Protein AF-A0A929JPP5-F1 (afdb_monomer_lite)

Structure (mmCIF, N/CA/C/O backbone):
data_AF-A0A929JPP5-F1
#
_entry.id   AF-A0A929JPP5-F1
#
loop_
_atom_site.group_PDB
_atom_site.id
_atom_site.type_symbol
_atom_site.label_atom_id
_atom_site.label_alt_id
_atom_site.label_comp_id
_atom_site.label_asym_id
_atom_site.label_entity_id
_atom_site.label_seq_id
_atom_site.pdbx_PDB_ins_code
_atom_site.Cartn_x
_atom_site.Cartn_y
_atom_site.Cartn_z
_atom_site.occupancy
_atom_site.B_iso_or_equiv
_atom_site.auth_seq_id
_atom_site.auth_comp_id
_atom_site.auth_asym_id
_atom_site.auth_atom_id
_atom_site.pdbx_PDB_model_num
ATOM 1 N N . MET A 1 1 ? 14.753 -37.676 -12.956 1.00 61.81 1 MET A N 1
ATOM 2 C CA . MET A 1 1 ? 15.693 -36.925 -12.093 1.00 61.81 1 MET A CA 1
ATOM 3 C C . MET A 1 1 ? 16.505 -36.002 -12.984 1.00 61.81 1 MET A C 1
ATOM 5 O O . MET A 1 1 ? 17.051 -36.480 -13.970 1.00 61.81 1 MET A O 1
ATOM 9 N N . ARG A 1 2 ? 16.516 -34.694 -12.715 1.00 81.38 2 ARG A N 1
ATOM 10 C CA . ARG A 1 2 ? 17.293 -33.723 -13.503 1.00 81.38 2 ARG A CA 1
ATOM 11 C C . ARG A 1 2 ? 18.655 -33.523 -12.830 1.00 81.38 2 ARG A C 1
ATOM 13 O O . ARG A 1 2 ? 18.701 -33.221 -11.639 1.00 81.38 2 ARG A O 1
ATOM 20 N N . GLN A 1 3 ? 19.742 -33.711 -13.575 1.00 93.75 3 GLN A N 1
ATOM 21 C CA . GLN A 1 3 ? 21.095 -33.381 -13.123 1.00 93.75 3 GLN A CA 1
ATOM 22 C C . GLN A 1 3 ? 21.429 -31.945 -13.538 1.00 93.75 3 GLN A C 1
ATOM 24 O O . GLN A 1 3 ? 21.114 -31.529 -14.653 1.00 93.75 3 GLN A O 1
ATOM 29 N N . CYS A 1 4 ? 22.040 -31.162 -12.648 1.00 94.81 4 CYS A N 1
ATOM 30 C CA . CYS A 1 4 ? 22.398 -29.785 -12.958 1.00 94.81 4 CYS A CA 1
ATOM 31 C C . CYS A 1 4 ? 23.549 -29.718 -13.975 1.00 94.81 4 CYS A C 1
ATOM 33 O O . CYS A 1 4 ? 24.634 -30.209 -13.663 1.00 94.81 4 CYS A O 1
ATOM 35 N N . PRO A 1 5 ? 23.374 -29.050 -15.133 1.00 91.00 5 PRO A N 1
ATOM 36 C CA . PRO A 1 5 ? 24.410 -28.971 -16.166 1.00 91.00 5 PRO A CA 1
ATOM 37 C C . PRO A 1 5 ? 25.620 -28.119 -15.748 1.00 91.00 5 PRO A C 1
ATOM 39 O O . PRO A 1 5 ? 26.692 -28.271 -16.316 1.00 91.00 5 PRO A O 1
ATOM 42 N N . LYS A 1 6 ? 25.471 -27.246 -14.740 1.00 93.88 6 LYS A N 1
ATOM 43 C CA . LYS A 1 6 ? 26.559 -26.394 -14.236 1.00 93.88 6 LYS A CA 1
ATOM 44 C C . LYS A 1 6 ? 27.424 -27.084 -13.175 1.00 93.88 6 LYS A C 1
ATOM 46 O O . LYS A 1 6 ? 28.635 -26.918 -13.182 1.00 93.88 6 LYS A O 1
ATOM 51 N N . CYS A 1 7 ? 26.814 -27.801 -12.225 1.00 95.88 7 CYS A N 1
ATOM 52 C CA . CYS A 1 7 ? 27.517 -28.326 -11.040 1.00 95.88 7 CYS A CA 1
ATOM 53 C C . CYS A 1 7 ? 27.392 -29.844 -10.828 1.00 95.88 7 CYS A C 1
ATOM 55 O O . CYS A 1 7 ? 27.894 -30.360 -9.829 1.00 95.88 7 CYS A O 1
ATOM 57 N N . GLY A 1 8 ? 26.687 -30.556 -11.712 1.00 94.94 8 GLY A N 1
ATOM 58 C CA . GLY A 1 8 ? 26.527 -32.012 -11.665 1.00 94.94 8 GLY A CA 1
ATOM 59 C C . GLY A 1 8 ? 25.615 -32.546 -10.554 1.00 94.94 8 GLY A C 1
ATOM 60 O O . GLY A 1 8 ? 25.474 -33.760 -10.435 1.00 94.94 8 GLY A O 1
ATOM 61 N N . TYR A 1 9 ? 24.992 -31.684 -9.743 1.00 95.94 9 TYR A N 1
ATOM 62 C CA . TYR A 1 9 ? 24.111 -32.100 -8.644 1.00 95.94 9 TYR A CA 1
ATOM 63 C C . TYR A 1 9 ? 22.840 -32.799 -9.150 1.00 95.94 9 TYR A C 1
ATOM 65 O O . TYR A 1 9 ? 22.192 -32.299 -10.071 1.00 95.94 9 TYR A O 1
ATOM 73 N N . VAL A 1 10 ? 22.474 -33.927 -8.536 1.00 95.62 10 VAL A N 1
ATOM 74 C CA . VAL A 1 10 ? 21.257 -34.692 -8.847 1.00 95.62 10 VAL A CA 1
ATOM 75 C C . VAL A 1 10 ? 20.184 -34.341 -7.822 1.00 95.62 10 VAL A C 1
ATOM 77 O O . VAL A 1 10 ? 20.384 -34.574 -6.634 1.00 95.62 10 VAL A O 1
ATOM 80 N N . ARG A 1 11 ? 19.058 -33.787 -8.286 1.00 92.56 11 ARG A N 1
ATOM 81 C CA . ARG A 1 11 ? 17.931 -33.396 -7.423 1.00 92.56 11 ARG A CA 1
ATOM 82 C C . ARG A 1 11 ? 17.294 -34.609 -6.739 1.00 92.56 11 ARG A C 1
ATOM 84 O O . ARG A 1 11 ? 16.923 -35.571 -7.420 1.00 92.56 11 ARG A O 1
ATOM 91 N N . GLY A 1 12 ? 17.144 -34.526 -5.420 1.00 94.31 12 GLY A N 1
ATOM 92 C CA . GLY A 1 12 ? 16.384 -35.460 -4.595 1.00 94.31 12 GLY A CA 1
ATOM 93 C C . GLY A 1 12 ? 14.987 -34.924 -4.241 1.00 94.31 12 GLY A C 1
ATOM 94 O O . GLY A 1 12 ? 14.730 -33.733 -4.395 1.00 94.31 12 GLY A O 1
ATOM 95 N N . PRO A 1 13 ? 14.078 -35.770 -3.718 1.00 93.12 13 PRO A N 1
ATOM 96 C CA . PRO A 1 13 ? 12.701 -35.366 -3.402 1.00 93.12 13 PRO A CA 1
ATOM 97 C C . PRO A 1 13 ? 12.582 -34.257 -2.344 1.00 93.12 13 PRO A C 1
ATOM 99 O O . PRO A 1 13 ? 11.607 -33.522 -2.335 1.00 93.12 13 PRO A O 1
ATOM 102 N N . LYS A 1 14 ? 13.572 -34.130 -1.449 1.00 94.06 14 LYS A N 1
ATOM 103 C CA . LYS A 1 14 ? 13.580 -33.112 -0.382 1.00 94.06 14 LYS A CA 1
ATOM 104 C C . LYS A 1 14 ? 13.925 -31.707 -0.882 1.00 94.06 14 LYS A C 1
ATOM 106 O O . LYS A 1 14 ? 13.677 -30.736 -0.180 1.00 94.06 14 LYS A O 1
ATOM 111 N N . ASP A 1 15 ? 14.502 -31.591 -2.075 1.00 92.44 15 ASP A N 1
ATOM 112 C CA . ASP A 1 15 ? 14.939 -30.300 -2.611 1.00 92.44 15 ASP A CA 1
ATOM 113 C C . ASP A 1 15 ? 13.758 -29.450 -3.109 1.00 92.44 15 ASP A C 1
ATOM 115 O O . ASP A 1 15 ? 13.866 -28.225 -3.183 1.00 92.44 15 ASP A O 1
ATOM 119 N N . ASP A 1 16 ? 12.627 -30.095 -3.416 1.00 90.62 16 ASP A N 1
ATOM 120 C CA . ASP A 1 16 ? 11.404 -29.451 -3.910 1.00 90.62 16 ASP A CA 1
ATOM 121 C C . ASP A 1 16 ? 10.680 -28.625 -2.833 1.00 90.62 16 ASP A C 1
ATOM 123 O O . ASP A 1 16 ? 9.885 -27.749 -3.168 1.00 90.62 16 ASP A O 1
ATOM 127 N N . GLU A 1 17 ? 10.974 -28.856 -1.549 1.00 93.94 17 GLU A N 1
ATOM 128 C CA . GLU A 1 17 ? 10.403 -28.085 -0.434 1.00 93.94 17 GLU A CA 1
ATOM 129 C C . GLU A 1 17 ? 11.047 -26.697 -0.283 1.00 93.94 17 GLU A C 1
ATOM 131 O O . GLU A 1 17 ? 10.403 -25.766 0.199 1.00 93.94 17 GLU A O 1
ATOM 136 N N . PHE A 1 18 ? 12.310 -26.541 -0.699 1.00 92.75 18 PHE A N 1
ATOM 137 C CA . PHE A 1 18 ? 13.108 -25.338 -0.426 1.00 92.75 18 PHE A CA 1
ATOM 138 C C . PHE A 1 18 ? 13.481 -24.542 -1.679 1.00 92.75 18 PHE A C 1
ATOM 140 O O . PHE A 1 18 ? 13.777 -23.352 -1.580 1.00 92.75 18 PHE A O 1
ATOM 147 N N . CYS A 1 19 ? 13.499 -25.167 -2.859 1.00 90.94 19 CYS A N 1
ATOM 148 C CA . CYS A 1 19 ? 13.868 -24.514 -4.113 1.00 90.94 19 CYS A CA 1
ATOM 149 C C . CYS A 1 19 ? 12.878 -24.865 -5.222 1.00 90.94 19 CYS A C 1
ATOM 151 O O . CYS A 1 19 ? 12.572 -26.036 -5.455 1.00 90.94 19 CYS A O 1
ATOM 153 N N . GLY A 1 20 ? 12.434 -23.847 -5.965 1.00 91.69 20 GLY A N 1
ATOM 154 C CA . GLY A 1 20 ? 11.504 -24.030 -7.079 1.00 91.69 20 GLY A CA 1
ATOM 155 C C . GLY A 1 20 ? 12.020 -25.053 -8.103 1.00 91.69 20 GLY A C 1
ATOM 156 O O . GLY A 1 20 ? 13.234 -25.160 -8.292 1.00 91.69 20 GLY A O 1
ATOM 157 N N . PRO A 1 21 ? 11.132 -25.800 -8.788 1.00 92.50 21 PRO A N 1
ATOM 158 C CA . PRO A 1 21 ? 11.488 -26.954 -9.629 1.00 92.50 21 PRO A CA 1
ATOM 159 C C . PRO A 1 21 ? 12.462 -26.632 -10.776 1.00 92.50 21 PRO A C 1
ATOM 161 O O . PRO A 1 21 ? 13.127 -27.525 -11.311 1.00 92.50 21 PRO A O 1
ATOM 164 N N . ASP A 1 22 ? 12.576 -25.352 -11.130 1.00 94.06 22 ASP A N 1
ATOM 165 C CA . ASP A 1 22 ? 13.428 -24.859 -12.204 1.00 94.06 22 ASP A CA 1
ATOM 166 C C . ASP A 1 22 ? 14.791 -24.326 -11.732 1.00 94.06 22 ASP A C 1
ATOM 168 O O . ASP A 1 22 ? 15.572 -23.853 -12.559 1.00 94.06 22 ASP A O 1
ATOM 172 N N . GLU A 1 23 ? 15.111 -24.432 -10.439 1.00 95.56 23 GLU A N 1
ATOM 173 C CA . GLU A 1 23 ? 16.358 -23.944 -9.843 1.00 95.56 23 GLU A CA 1
ATOM 174 C C . GLU A 1 23 ? 17.174 -25.066 -9.182 1.00 95.56 23 GLU A C 1
ATOM 176 O O . GLU A 1 23 ? 16.654 -25.972 -8.522 1.00 95.56 23 GLU A O 1
ATOM 181 N N . CYS A 1 24 ? 18.495 -25.020 -9.365 1.00 95.50 24 CYS A N 1
ATOM 182 C CA . CYS A 1 24 ? 19.412 -25.944 -8.708 1.00 95.50 24 CYS A CA 1
ATOM 183 C C . CYS A 1 24 ? 19.645 -25.540 -7.238 1.00 95.50 24 CYS A C 1
ATOM 185 O O . CYS A 1 24 ? 20.243 -24.486 -7.014 1.00 95.50 24 CYS A O 1
ATOM 187 N N . PRO A 1 25 ? 19.325 -26.395 -6.249 1.00 95.56 25 PRO A N 1
ATOM 188 C CA . PRO A 1 25 ? 19.484 -26.065 -4.826 1.00 95.56 25 PRO A CA 1
ATOM 189 C C . PRO A 1 25 ? 20.951 -25.867 -4.409 1.00 95.56 25 PRO A C 1
ATOM 191 O O . PRO A 1 25 ? 21.241 -25.165 -3.448 1.00 95.56 25 PRO A O 1
ATOM 194 N N . LYS A 1 26 ? 21.908 -26.455 -5.145 1.00 95.44 26 LYS A N 1
ATOM 195 C CA . LYS A 1 26 ? 23.342 -26.358 -4.824 1.00 95.44 26 LYS A CA 1
ATOM 196 C C . LYS A 1 26 ? 24.001 -25.072 -5.333 1.00 95.44 26 LYS A C 1
ATOM 198 O O . LYS A 1 26 ? 24.976 -24.618 -4.745 1.00 95.44 26 LYS A O 1
ATOM 203 N N . CYS A 1 27 ? 23.555 -24.530 -6.467 1.00 95.94 27 CYS A N 1
ATOM 204 C CA . CYS A 1 27 ? 24.260 -23.429 -7.141 1.00 95.94 27 CYS A CA 1
ATOM 205 C C . CYS A 1 27 ? 23.353 -22.317 -7.690 1.00 95.94 27 CYS A C 1
ATOM 207 O O . CYS A 1 27 ? 23.835 -21.496 -8.474 1.00 95.94 27 CYS A O 1
ATOM 209 N N . GLY A 1 28 ? 22.057 -22.328 -7.359 1.00 94.94 28 GLY A N 1
ATOM 210 C CA . GLY A 1 28 ? 21.079 -21.290 -7.721 1.00 94.94 28 GLY A CA 1
ATOM 211 C C . GLY A 1 28 ? 20.872 -21.096 -9.225 1.00 94.94 28 GLY A C 1
ATOM 212 O O . GLY A 1 28 ? 20.467 -20.039 -9.697 1.00 94.94 28 GLY A O 1
ATOM 213 N N . THR A 1 29 ? 21.261 -22.076 -10.043 1.00 95.69 29 THR A N 1
ATOM 214 C CA . THR A 1 29 ? 21.168 -21.944 -11.502 1.00 95.69 29 THR A CA 1
ATOM 215 C C . THR A 1 29 ? 19.774 -22.316 -11.964 1.00 95.69 29 THR A C 1
ATOM 217 O O . THR A 1 29 ? 19.339 -23.445 -11.744 1.00 95.69 29 THR A O 1
ATOM 220 N N . ILE A 1 30 ? 19.115 -21.375 -12.638 1.00 95.81 30 ILE A N 1
ATOM 221 C CA . ILE A 1 30 ? 17.806 -21.577 -13.256 1.00 95.81 30 ILE A CA 1
ATOM 222 C C . ILE A 1 30 ? 18.001 -22.331 -14.576 1.00 95.81 30 ILE A C 1
ATOM 224 O O . ILE A 1 30 ? 18.663 -21.825 -15.488 1.00 95.81 30 ILE A O 1
ATOM 228 N N . TYR A 1 31 ? 17.433 -23.532 -14.690 1.00 92.06 31 TYR A N 1
ATOM 229 C CA . TYR A 1 31 ? 17.696 -24.453 -15.801 1.00 92.06 31 TYR A CA 1
ATOM 230 C C . TYR A 1 31 ? 17.374 -23.847 -17.171 1.00 92.06 31 TYR A C 1
ATOM 232 O O . TYR A 1 31 ? 18.184 -23.960 -18.090 1.00 92.06 31 TYR A O 1
ATOM 240 N N . ILE A 1 32 ? 16.243 -23.146 -17.284 1.00 92.06 32 ILE A N 1
ATOM 241 C CA . ILE A 1 32 ? 15.780 -22.529 -18.538 1.00 92.06 32 ILE A CA 1
ATOM 242 C C . ILE A 1 32 ? 16.790 -21.490 -19.043 1.00 92.06 32 ILE A C 1
ATOM 244 O O . ILE A 1 32 ? 17.173 -21.499 -20.211 1.00 92.06 32 ILE A O 1
ATOM 248 N N . LYS A 1 33 ? 17.287 -20.627 -18.146 1.00 92.69 33 LYS A N 1
ATOM 249 C CA . LYS A 1 33 ? 18.263 -19.587 -18.506 1.00 92.69 33 LYS A CA 1
ATOM 250 C C . LYS A 1 33 ? 19.596 -20.187 -18.946 1.00 92.69 33 LYS A C 1
ATOM 252 O O . LYS A 1 33 ? 20.221 -19.688 -19.874 1.00 92.69 33 LYS A O 1
ATOM 257 N N . TYR A 1 34 ? 20.027 -21.261 -18.288 1.00 94.00 34 TYR A N 1
ATOM 258 C CA . TYR A 1 34 ? 21.303 -21.897 -18.605 1.00 94.00 34 TYR A CA 1
ATOM 259 C C . TYR A 1 34 ? 21.268 -22.659 -19.936 1.00 94.00 34 TYR A C 1
ATOM 261 O O . TYR A 1 34 ? 22.249 -22.645 -20.671 1.00 94.00 34 TYR A O 1
ATOM 269 N N . GLN A 1 35 ? 20.136 -23.278 -20.286 1.00 91.50 35 GLN A N 1
ATOM 270 C CA . GLN A 1 35 ? 19.967 -23.913 -21.597 1.00 91.50 35 GLN A CA 1
ATOM 271 C C . GLN A 1 35 ? 20.001 -22.894 -22.743 1.00 91.50 35 GLN A C 1
ATOM 273 O O . GLN A 1 35 ? 20.668 -23.146 -23.742 1.00 91.50 35 GLN A O 1
ATOM 278 N N . ALA A 1 36 ? 19.365 -21.730 -22.577 1.00 92.06 36 ALA A N 1
ATOM 279 C CA . ALA A 1 36 ? 19.435 -20.651 -23.564 1.00 92.06 36 ALA A CA 1
ATOM 280 C C . ALA A 1 36 ? 20.877 -20.146 -23.769 1.00 92.06 36 ALA A C 1
ATOM 282 O O . ALA A 1 36 ? 21.305 -19.949 -24.901 1.00 92.06 36 ALA A O 1
ATOM 283 N N . TYR A 1 37 ? 21.652 -20.019 -22.685 1.00 93.56 37 TYR A N 1
ATOM 284 C CA . TYR A 1 37 ? 23.069 -19.646 -22.759 1.00 93.56 37 TYR A CA 1
ATOM 285 C C . TYR A 1 37 ? 23.911 -20.665 -23.546 1.00 93.56 37 TYR A C 1
ATOM 287 O O . TYR A 1 37 ? 24.740 -20.281 -24.368 1.00 93.56 37 TYR A O 1
ATOM 295 N N . LEU A 1 38 ? 23.690 -21.966 -23.325 1.00 92.75 38 LEU A N 1
ATOM 296 C CA . LEU A 1 38 ? 24.399 -23.014 -24.069 1.00 92.75 38 LEU A CA 1
ATOM 297 C C . LEU A 1 38 ? 24.035 -23.026 -25.561 1.00 92.75 38 LEU A C 1
ATOM 299 O O . LEU A 1 38 ? 24.905 -23.306 -26.380 1.00 92.75 38 LEU A O 1
ATOM 303 N N . ALA A 1 39 ? 22.782 -22.723 -25.912 1.00 91.50 39 ALA A N 1
ATOM 304 C CA . ALA A 1 39 ? 22.350 -22.624 -27.305 1.00 91.50 39 ALA A CA 1
ATOM 305 C C . ALA A 1 39 ? 23.036 -21.452 -28.025 1.00 91.50 39 ALA A C 1
ATOM 307 O O . ALA A 1 39 ? 23.632 -21.655 -29.077 1.00 91.50 39 ALA A O 1
ATOM 308 N N . GLN A 1 40 ? 23.048 -20.268 -27.404 1.00 92.12 40 GLN A N 1
ATOM 309 C CA . GLN A 1 40 ? 23.687 -19.076 -27.967 1.00 92.12 40 GLN A CA 1
ATOM 310 C C . GLN A 1 40 ? 25.191 -19.278 -28.189 1.00 92.12 40 GLN A C 1
ATOM 312 O O . GLN A 1 40 ? 25.723 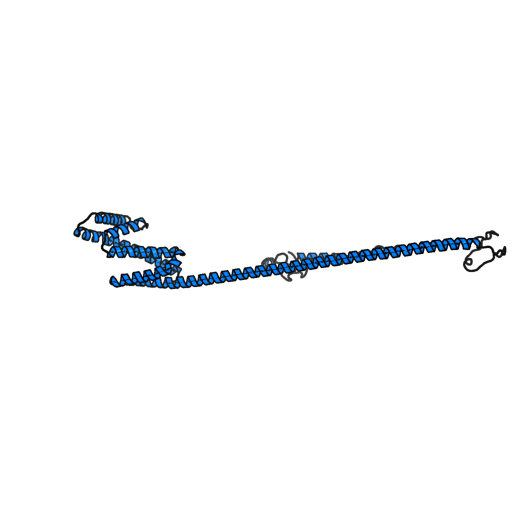-18.932 -29.238 1.00 92.12 40 GLN A O 1
ATOM 317 N N . LYS A 1 41 ? 25.878 -19.905 -27.228 1.00 91.25 41 LYS A N 1
ATOM 318 C CA . LYS A 1 41 ? 27.312 -20.179 -27.357 1.00 91.25 41 LYS A CA 1
ATOM 319 C C . LYS A 1 41 ? 27.625 -21.145 -28.509 1.00 91.25 41 LYS A C 1
ATOM 321 O O . LYS A 1 41 ? 28.682 -21.047 -29.119 1.00 91.25 41 LYS A O 1
ATOM 326 N N . LYS A 1 42 ? 26.720 -22.085 -28.800 1.00 88.81 42 LYS A N 1
ATOM 327 C CA . LYS A 1 42 ? 26.903 -23.054 -29.886 1.00 88.81 42 LYS A CA 1
ATOM 328 C C . LYS A 1 42 ? 26.727 -22.416 -31.266 1.00 88.81 42 LYS A C 1
ATOM 330 O O . LYS A 1 42 ? 27.429 -22.810 -32.185 1.00 88.81 42 LYS A O 1
ATOM 335 N N . GLU A 1 43 ? 25.833 -21.437 -31.390 1.00 86.31 43 GLU A N 1
ATOM 336 C CA . GLU A 1 43 ? 25.674 -20.640 -32.616 1.00 86.31 43 GLU A CA 1
ATOM 337 C C . GLU A 1 43 ? 26.887 -19.729 -32.872 1.00 86.31 43 GLU A C 1
ATOM 339 O O . GLU A 1 43 ? 27.265 -19.530 -34.018 1.00 86.31 43 GLU A O 1
ATOM 344 N N . GLU A 1 44 ? 27.543 -19.221 -31.822 1.00 84.38 44 GLU A N 1
ATOM 345 C CA . GLU A 1 44 ? 28.766 -18.410 -31.958 1.00 84.38 44 GLU A CA 1
ATOM 346 C C . GLU A 1 44 ? 30.012 -19.223 -32.369 1.00 84.38 44 GLU A C 1
ATOM 348 O O . GLU A 1 44 ? 30.959 -18.657 -32.914 1.00 84.38 44 GLU A O 1
ATOM 353 N N . GLU A 1 45 ? 30.043 -20.535 -32.107 1.00 81.06 45 GLU A N 1
ATOM 354 C CA . GLU A 1 45 ? 31.195 -21.412 -32.387 1.00 81.06 45 GLU A CA 1
ATOM 355 C C . GLU A 1 45 ? 31.134 -22.117 -33.758 1.00 81.06 45 GLU A C 1
ATOM 357 O O . GLU A 1 45 ? 32.061 -22.859 -34.082 1.00 81.06 45 GLU A O 1
ATOM 362 N N . GLU A 1 46 ? 30.099 -21.905 -34.580 1.00 67.00 46 GLU A N 1
ATOM 363 C CA . GLU A 1 46 ? 29.994 -22.497 -35.924 1.00 67.00 46 GLU A CA 1
ATOM 364 C C . GLU A 1 46 ? 30.596 -21.534 -36.981 1.00 67.00 46 GLU A C 1
ATOM 366 O O . GLU A 1 46 ? 29.986 -20.511 -37.292 1.00 67.00 46 GLU A O 1
ATOM 371 N N . PRO A 1 47 ? 31.813 -21.784 -37.517 1.00 56.03 47 PRO A N 1
ATOM 372 C CA . PRO A 1 47 ? 32.485 -20.840 -38.411 1.00 56.03 47 PRO A CA 1
ATOM 373 C C . PRO A 1 47 ? 31.866 -20.835 -39.818 1.00 56.03 47 PRO A C 1
ATOM 375 O O . PRO A 1 47 ? 31.853 -21.854 -40.515 1.00 56.03 47 PRO A O 1
ATOM 378 N N . GLU A 1 48 ? 31.416 -19.655 -40.257 1.00 55.09 48 GLU A N 1
ATOM 379 C CA . GLU A 1 48 ? 31.039 -19.358 -41.643 1.00 55.09 48 GLU A CA 1
ATOM 380 C C . GLU A 1 48 ? 32.188 -19.729 -42.596 1.00 55.09 48 GLU A C 1
ATOM 382 O O . GLU A 1 48 ? 33.287 -19.180 -42.538 1.00 55.09 48 GLU A O 1
ATOM 387 N N . THR A 1 49 ? 31.949 -20.717 -43.458 1.00 49.16 49 THR A N 1
ATOM 388 C CA . THR A 1 49 ? 32.928 -21.222 -44.425 1.00 49.16 49 THR A CA 1
ATOM 389 C C . THR A 1 49 ? 32.817 -20.411 -45.722 1.00 49.16 49 THR A C 1
ATOM 391 O O . THR A 1 49 ? 31.815 -20.514 -46.429 1.00 49.16 49 THR A O 1
ATOM 394 N N . GLU A 1 50 ? 33.822 -19.587 -46.028 1.00 46.91 50 GLU A N 1
ATOM 395 C CA . GLU A 1 50 ? 33.907 -18.794 -47.268 1.00 46.91 50 GLU A CA 1
ATOM 396 C C . GLU A 1 50 ? 34.224 -19.670 -48.510 1.00 46.91 50 GLU A C 1
ATOM 398 O O . GLU A 1 50 ? 34.974 -20.646 -48.394 1.00 46.91 50 GLU A O 1
ATOM 403 N N . PRO A 1 51 ? 33.680 -19.356 -49.708 1.00 46.28 51 PRO A N 1
ATOM 404 C CA . PRO A 1 51 ? 33.920 -20.115 -50.942 1.00 46.28 51 PRO A CA 1
ATOM 405 C C . PRO A 1 51 ? 35.195 -19.670 -51.708 1.00 46.28 51 PRO A C 1
ATOM 407 O O . PRO A 1 51 ? 35.620 -18.525 -51.570 1.00 46.28 51 PRO A O 1
ATOM 410 N N . PRO A 1 52 ? 35.796 -20.548 -52.545 1.00 52.88 52 PRO A N 1
ATOM 411 C CA . PRO A 1 52 ? 37.103 -20.326 -53.177 1.00 52.88 52 PRO A CA 1
ATOM 412 C C . PRO A 1 52 ? 37.043 -19.473 -54.461 1.00 52.88 52 PRO A C 1
ATOM 414 O O . PRO A 1 52 ? 36.178 -19.679 -55.312 1.00 52.88 52 PRO A O 1
ATOM 417 N N . GLU A 1 53 ? 38.007 -18.556 -54.618 1.00 42.62 53 GLU A N 1
ATOM 418 C CA . GLU A 1 53 ? 38.261 -17.779 -55.843 1.00 42.62 53 GLU A CA 1
ATOM 419 C C . GLU A 1 53 ? 39.094 -18.583 -56.860 1.00 42.62 53 GLU A C 1
ATOM 421 O O . GLU A 1 53 ? 40.151 -19.122 -56.530 1.00 42.62 53 GLU A O 1
ATOM 426 N N . ASP A 1 54 ? 38.610 -18.638 -58.105 1.00 40.19 54 ASP A N 1
ATOM 427 C CA . ASP A 1 54 ? 39.190 -19.385 -59.226 1.00 40.19 54 ASP A CA 1
ATOM 428 C C . ASP A 1 54 ? 40.096 -18.511 -60.118 1.00 40.19 54 ASP A C 1
ATOM 430 O O . ASP A 1 54 ? 39.840 -17.329 -60.363 1.00 40.19 54 ASP A O 1
ATOM 434 N N . VAL A 1 55 ? 41.157 -19.142 -60.621 1.00 52.12 55 VAL A N 1
ATOM 435 C CA . VAL A 1 55 ? 42.297 -18.591 -61.370 1.00 52.12 55 VAL A CA 1
ATOM 436 C C . VAL A 1 55 ? 42.043 -18.658 -62.883 1.00 52.12 55 VAL A C 1
ATOM 438 O O . VAL A 1 55 ? 41.643 -19.701 -63.391 1.00 52.12 55 VAL A O 1
ATOM 441 N N . HIS A 1 56 ? 42.380 -17.606 -63.642 1.00 40.09 56 HIS A N 1
ATOM 442 C CA . HIS A 1 56 ? 42.528 -17.698 -65.103 1.00 40.09 56 HIS A CA 1
ATOM 443 C C . HIS A 1 56 ? 43.842 -17.071 -65.594 1.00 40.09 56 HIS A C 1
ATOM 445 O O . HIS A 1 56 ? 44.035 -15.858 -65.553 1.00 40.09 56 HIS A O 1
ATOM 451 N N . GLU A 1 57 ? 44.721 -17.935 -66.107 1.00 45.97 57 GLU A N 1
ATOM 452 C CA . GLU A 1 57 ? 45.985 -17.642 -66.785 1.00 45.97 57 GLU A CA 1
ATOM 453 C C . GLU A 1 57 ? 45.797 -17.960 -68.283 1.00 45.97 57 GLU A C 1
ATOM 455 O O . GLU A 1 57 ? 45.393 -19.069 -68.639 1.00 45.97 57 GLU A O 1
ATOM 460 N N . ALA A 1 58 ? 46.023 -16.986 -69.171 1.00 39.50 58 ALA A N 1
ATOM 461 C CA . ALA A 1 58 ? 45.896 -17.154 -70.621 1.00 39.50 58 ALA A CA 1
ATOM 462 C C . ALA A 1 58 ? 47.245 -16.881 -71.301 1.00 39.50 58 ALA A C 1
ATOM 464 O O . ALA A 1 58 ? 47.749 -15.760 -71.283 1.00 39.50 58 ALA A O 1
ATOM 465 N N . ALA A 1 59 ? 47.820 -17.927 -71.896 1.00 41.75 59 ALA A N 1
ATOM 466 C CA . ALA A 1 59 ? 49.051 -17.888 -72.674 1.00 41.75 59 ALA A CA 1
ATOM 467 C C . ALA A 1 59 ? 48.781 -17.400 -74.111 1.00 41.75 59 ALA A C 1
ATOM 469 O O . ALA A 1 59 ? 47.970 -17.983 -74.833 1.00 41.75 59 ALA A O 1
ATOM 470 N N . GLU A 1 60 ? 49.481 -16.346 -74.536 1.00 41.62 60 GLU A N 1
ATOM 471 C CA . GLU A 1 60 ? 49.452 -15.828 -75.907 1.00 41.62 60 GLU A CA 1
ATOM 472 C C . GLU A 1 60 ? 50.345 -16.652 -76.850 1.00 41.62 60 GLU A C 1
ATOM 474 O O . GLU A 1 60 ? 51.524 -16.902 -76.596 1.00 41.62 60 GLU A O 1
ATOM 479 N N . SER A 1 61 ? 49.770 -17.046 -77.986 1.00 44.94 61 SER A N 1
ATOM 480 C CA . SER A 1 61 ? 50.425 -17.738 -79.095 1.00 44.94 61 SER A CA 1
ATOM 481 C C . SER A 1 61 ? 51.277 -16.787 -79.948 1.00 44.94 61 SER A C 1
ATOM 483 O O . SER A 1 61 ? 50.790 -15.764 -80.433 1.00 44.94 61 SER A O 1
ATOM 485 N N . ILE A 1 62 ? 52.531 -17.166 -80.198 1.00 47.50 62 ILE A N 1
ATOM 486 C CA . ILE A 1 62 ? 53.505 -16.454 -81.038 1.00 47.50 62 ILE A CA 1
ATOM 487 C C . ILE A 1 62 ? 53.035 -16.454 -82.506 1.00 47.50 62 ILE A C 1
ATOM 489 O O . ILE A 1 62 ? 53.046 -17.491 -83.166 1.00 47.50 62 ILE A O 1
ATOM 493 N N . SER A 1 63 ? 52.628 -15.294 -83.037 1.00 47.06 63 SER A N 1
ATOM 494 C CA . SER A 1 63 ? 52.268 -15.144 -84.457 1.00 47.06 63 SER A CA 1
ATOM 495 C C . SER A 1 63 ? 53.515 -14.881 -85.314 1.00 47.06 63 SER A C 1
ATOM 497 O O . SER A 1 63 ? 54.153 -13.835 -85.160 1.00 47.06 63 SER A O 1
ATOM 499 N N . GLN A 1 64 ? 53.834 -15.773 -86.254 1.00 51.97 64 GLN A N 1
ATOM 500 C CA . GLN A 1 64 ? 54.833 -15.523 -87.300 1.00 51.97 64 GLN A CA 1
ATOM 501 C C . GLN A 1 64 ? 54.345 -14.411 -88.245 1.00 51.97 64 GLN A C 1
ATOM 503 O O . GLN A 1 64 ? 53.211 -14.445 -88.722 1.00 51.97 64 GLN A O 1
ATOM 508 N N . LYS A 1 65 ? 55.194 -13.414 -88.525 1.00 56.12 65 LYS A N 1
ATOM 509 C CA . LYS A 1 65 ? 54.899 -12.325 -89.474 1.00 56.12 65 LYS A CA 1
ATOM 510 C C . LYS A 1 65 ? 55.833 -12.409 -90.685 1.00 56.12 65 LYS A C 1
ATOM 512 O O . LYS A 1 65 ? 57.046 -12.503 -90.534 1.00 56.12 65 LYS A O 1
ATOM 517 N N . THR A 1 66 ? 55.266 -12.348 -91.887 1.00 60.28 66 THR A N 1
ATOM 518 C CA . THR A 1 66 ? 55.979 -12.342 -93.179 1.00 60.28 66 THR A CA 1
ATOM 519 C C . THR A 1 66 ? 56.182 -10.923 -93.706 1.00 60.28 66 THR A C 1
ATOM 521 O O . THR A 1 66 ? 55.310 -10.065 -93.552 1.00 60.28 66 THR A O 1
ATOM 524 N N . CYS A 1 67 ? 57.302 -10.664 -94.389 1.00 60.44 67 CYS A N 1
ATOM 525 C CA . CYS A 1 67 ? 57.530 -9.385 -95.065 1.00 60.44 67 CYS A CA 1
ATOM 526 C C . CYS A 1 67 ? 56.578 -9.225 -96.264 1.00 60.44 67 CYS A C 1
ATOM 528 O O . CYS A 1 67 ? 56.616 -10.012 -97.203 1.00 60.44 67 CYS A O 1
ATOM 530 N N . SER A 1 68 ? 55.765 -8.168 -96.285 1.00 59.84 68 SER A N 1
ATOM 531 C CA . SER A 1 68 ? 54.761 -7.912 -97.331 1.00 59.84 68 SER A CA 1
ATOM 532 C C . SER A 1 68 ? 55.332 -7.650 -98.733 1.00 59.84 68 SER A C 1
ATOM 534 O O . SER A 1 68 ? 54.590 -7.724 -99.707 1.00 59.84 68 SER A O 1
ATOM 536 N N . LYS A 1 69 ? 56.635 -7.352 -98.859 1.00 60.50 69 LYS A N 1
ATOM 537 C CA . LYS A 1 69 ? 57.289 -7.084 -100.154 1.00 60.50 69 LYS A CA 1
ATOM 538 C C . LYS A 1 69 ? 57.985 -8.293 -100.773 1.00 60.50 69 LYS A C 1
ATOM 540 O O . LYS A 1 69 ? 57.928 -8.445 -101.986 1.00 60.50 69 LYS A O 1
ATOM 545 N N . CYS A 1 70 ? 58.674 -9.104 -99.972 1.00 69.31 70 CYS A N 1
ATOM 546 C CA . CYS A 1 70 ? 59.411 -10.272 -100.471 1.00 69.31 70 CYS A CA 1
ATOM 547 C C . CYS A 1 70 ? 58.770 -11.613 -100.091 1.00 69.31 70 CYS A C 1
ATOM 549 O O . CYS A 1 70 ? 59.192 -12.638 -100.606 1.00 69.31 70 CYS A O 1
ATOM 551 N N . GLY A 1 71 ? 57.759 -11.625 -99.217 1.00 62.03 71 GLY A N 1
ATOM 552 C CA . GLY A 1 71 ? 57.047 -12.838 -98.807 1.00 62.03 71 GLY A CA 1
ATOM 553 C C . GLY A 1 71 ? 57.815 -13.745 -97.841 1.00 62.03 71 GLY A C 1
ATOM 554 O O . GLY A 1 71 ? 57.243 -14.709 -97.348 1.00 62.03 71 GLY A O 1
ATOM 555 N N . GLU A 1 72 ? 59.076 -13.440 -97.526 1.00 64.81 72 GLU A N 1
ATOM 556 C CA . GLU A 1 72 ? 59.888 -14.264 -96.626 1.00 64.81 72 GLU A CA 1
ATOM 557 C C . GLU A 1 72 ? 59.433 -14.107 -95.163 1.00 64.81 72 GLU A C 1
ATOM 559 O O . GLU A 1 72 ? 59.308 -12.991 -94.637 1.00 64.81 72 GLU A O 1
ATOM 564 N N . SER A 1 73 ? 59.159 -15.241 -94.511 1.00 59.91 73 SER A N 1
ATOM 565 C CA . SER A 1 73 ? 58.939 -15.357 -93.067 1.00 59.91 73 SER A CA 1
ATOM 566 C C . SER A 1 73 ? 60.278 -15.480 -92.349 1.00 59.91 73 SER A C 1
ATOM 568 O O . SER A 1 73 ? 61.097 -16.317 -92.723 1.00 59.91 73 SER A O 1
ATOM 570 N N . PHE A 1 74 ? 60.473 -14.706 -91.285 1.00 60.31 74 PHE A N 1
ATOM 571 C CA . PHE A 1 74 ? 61.603 -14.873 -90.372 1.00 60.31 74 PHE A CA 1
ATOM 572 C C . PHE A 1 74 ? 61.077 -15.090 -88.952 1.00 60.31 74 PHE A C 1
ATOM 574 O O . PHE A 1 74 ? 60.172 -14.376 -88.515 1.00 60.31 74 PHE A O 1
ATOM 581 N N . ASP A 1 75 ? 61.643 -16.064 -88.235 1.00 57.94 75 ASP A N 1
ATOM 582 C CA . ASP A 1 75 ? 61.274 -16.351 -86.847 1.00 57.94 75 ASP A CA 1
ATOM 583 C C . ASP A 1 75 ? 61.642 -15.174 -85.937 1.00 57.94 75 ASP A C 1
ATOM 585 O O . ASP A 1 75 ? 62.790 -14.732 -85.839 1.00 57.94 75 ASP A O 1
ATOM 589 N N . SER A 1 76 ? 60.617 -14.605 -85.306 1.00 56.03 76 SER A N 1
ATOM 590 C CA . SER A 1 76 ? 60.630 -13.228 -84.836 1.00 56.03 76 SER A CA 1
ATOM 591 C C . SER A 1 76 ? 60.752 -13.090 -83.319 1.00 56.03 76 SER A C 1
ATOM 593 O O . SER A 1 76 ? 59.908 -12.450 -82.697 1.00 56.03 76 SER A O 1
ATOM 595 N N . HIS A 1 77 ? 61.806 -13.624 -82.700 1.00 56.12 77 HIS A N 1
ATOM 596 C CA . HIS A 1 77 ? 62.071 -13.337 -81.277 1.00 56.12 77 HIS A CA 1
ATOM 597 C C . HIS A 1 77 ? 62.701 -11.947 -81.041 1.00 56.12 77 HIS A C 1
ATOM 599 O O . HIS A 1 77 ? 62.737 -11.469 -79.913 1.00 56.12 77 HIS A O 1
ATOM 605 N N . LEU A 1 78 ? 63.155 -11.261 -82.100 1.00 56.31 78 LEU A N 1
ATOM 606 C CA . LEU A 1 78 ? 63.849 -9.962 -82.023 1.00 56.31 78 LEU A CA 1
ATOM 607 C C . LEU A 1 78 ? 63.064 -8.772 -82.613 1.00 56.31 78 LEU A C 1
ATOM 609 O O . LEU A 1 78 ? 63.559 -7.646 -82.607 1.00 56.31 78 LEU A O 1
ATOM 613 N N . PHE A 1 79 ? 61.832 -8.979 -83.092 1.00 54.91 79 PHE A N 1
ATOM 614 C CA . PHE A 1 79 ? 61.073 -7.951 -83.829 1.00 54.91 79 PHE A CA 1
ATOM 615 C C . PHE A 1 79 ? 60.548 -6.784 -82.970 1.00 54.91 79 PHE A C 1
ATOM 617 O O . PHE A 1 79 ? 60.059 -5.801 -83.521 1.00 54.91 79 PHE A O 1
ATOM 624 N N . GLY A 1 80 ? 60.640 -6.861 -81.639 1.00 56.94 80 GLY A N 1
ATOM 625 C CA . GLY A 1 80 ? 60.044 -5.865 -80.743 1.00 56.94 80 GLY A CA 1
ATOM 626 C C . GLY A 1 80 ? 60.896 -4.629 -80.431 1.00 56.94 80 GLY A C 1
ATOM 627 O O . GLY A 1 80 ? 60.347 -3.663 -79.909 1.00 56.94 80 GLY A O 1
ATOM 628 N N . LEU A 1 81 ? 62.212 -4.632 -80.695 1.00 52.94 81 LEU A N 1
ATOM 629 C CA . LEU A 1 81 ? 63.117 -3.700 -79.995 1.00 52.94 81 LEU A CA 1
ATOM 630 C C . LEU A 1 81 ? 63.955 -2.749 -80.869 1.00 52.94 81 LEU A C 1
ATOM 632 O O . LEU A 1 81 ? 64.528 -1.814 -80.315 1.00 52.94 81 LEU A O 1
ATOM 636 N N . LEU A 1 82 ? 64.017 -2.898 -82.200 1.00 53.34 82 LEU A N 1
ATOM 637 C CA . LEU A 1 82 ? 64.821 -2.005 -83.059 1.00 53.34 82 LEU A CA 1
ATOM 638 C C . LEU A 1 82 ? 64.179 -1.739 -84.438 1.00 53.34 82 LEU A C 1
ATOM 640 O O . LEU A 1 82 ? 63.502 -2.616 -84.976 1.00 53.34 82 LEU A O 1
ATOM 644 N N . PRO A 1 83 ? 64.402 -0.554 -85.050 1.00 58.03 83 PRO A N 1
ATOM 645 C CA . PRO A 1 83 ? 63.968 -0.260 -86.414 1.00 58.03 83 PRO A CA 1
ATOM 646 C C . PRO A 1 83 ? 64.785 -1.093 -87.408 1.00 58.03 83 PRO A C 1
ATOM 648 O O . PRO A 1 83 ? 65.945 -0.793 -87.688 1.00 58.03 83 PRO A O 1
ATOM 651 N N . TRP A 1 84 ? 64.184 -2.162 -87.921 1.00 59.44 84 TRP A N 1
ATOM 652 C CA . TRP A 1 84 ? 64.851 -3.103 -88.813 1.00 59.44 84 TRP A CA 1
ATOM 653 C C . TRP A 1 84 ? 64.537 -2.798 -90.283 1.00 59.44 84 TRP A C 1
ATOM 655 O O . TRP A 1 84 ? 63.383 -2.571 -90.649 1.00 59.44 84 TRP A O 1
ATOM 665 N N . ASN A 1 85 ? 65.563 -2.810 -91.136 1.00 61.84 85 ASN A N 1
ATOM 666 C CA . ASN A 1 85 ? 65.392 -2.801 -92.589 1.00 61.84 85 ASN A CA 1
ATOM 667 C C . ASN A 1 85 ? 65.321 -4.256 -93.048 1.00 61.84 85 ASN A C 1
ATOM 669 O O . ASN A 1 85 ? 66.179 -5.044 -92.663 1.00 61.84 85 ASN A O 1
ATOM 673 N N . CYS A 1 86 ? 64.349 -4.614 -93.891 1.00 59.91 86 CYS A N 1
ATOM 674 C CA . CYS A 1 86 ? 64.347 -5.937 -94.515 1.00 59.91 86 CYS A CA 1
ATOM 675 C C . CYS A 1 86 ? 65.657 -6.111 -95.316 1.00 59.91 86 CYS A C 1
ATOM 677 O O . CYS A 1 86 ? 65.886 -5.323 -96.236 1.00 59.91 86 CYS A O 1
ATOM 679 N N . PRO A 1 87 ? 66.514 -7.100 -95.009 1.00 61.66 87 PRO A N 1
ATOM 680 C CA . PRO A 1 87 ? 67.834 -7.250 -95.614 1.00 61.66 87 PRO A CA 1
ATOM 681 C C . PRO A 1 87 ? 67.729 -7.568 -97.105 1.00 61.66 87 PRO A C 1
ATOM 683 O O . PRO A 1 87 ? 68.599 -7.171 -97.871 1.00 61.66 87 PRO A O 1
ATOM 686 N N . THR A 1 88 ? 66.635 -8.206 -97.528 1.00 60.12 88 THR A N 1
ATOM 687 C CA . THR A 1 88 ? 66.405 -8.600 -98.919 1.00 60.12 88 THR A CA 1
ATOM 688 C C . THR A 1 88 ? 66.001 -7.421 -99.810 1.00 60.12 88 THR A C 1
ATOM 690 O O . THR A 1 88 ? 66.404 -7.363 -100.966 1.00 60.12 88 THR A O 1
ATOM 693 N N . CYS A 1 89 ? 65.222 -6.453 -99.306 1.00 67.25 89 CYS A N 1
ATOM 694 C CA . CYS A 1 89 ? 64.729 -5.334 -100.133 1.00 67.25 89 CYS A CA 1
ATOM 695 C C . CYS A 1 89 ? 65.198 -3.939 -99.695 1.00 67.25 89 CYS A C 1
ATOM 697 O O . CYS A 1 89 ? 64.856 -2.956 -100.351 1.00 67.25 89 CYS A O 1
ATOM 699 N N . ASN A 1 90 ? 65.941 -3.839 -98.588 1.00 61.09 90 ASN A N 1
ATOM 700 C CA . ASN A 1 90 ? 66.464 -2.617 -97.962 1.00 61.09 90 ASN A CA 1
ATOM 701 C C . ASN A 1 90 ? 65.442 -1.466 -97.811 1.00 61.09 90 ASN A C 1
ATOM 703 O O . ASN A 1 90 ? 65.795 -0.297 -97.649 1.00 61.09 90 ASN A O 1
ATOM 707 N N . GLY A 1 91 ? 64.148 -1.787 -97.875 1.00 58.50 91 GLY A N 1
ATOM 708 C CA . GLY A 1 91 ? 63.066 -0.824 -97.790 1.00 58.50 91 GLY A CA 1
ATOM 709 C C . GLY A 1 91 ? 62.793 -0.456 -96.340 1.00 58.50 91 GLY A C 1
ATOM 710 O O . GLY A 1 91 ? 62.273 -1.273 -95.582 1.00 58.50 91 GLY A O 1
ATOM 711 N N . ARG A 1 92 ? 63.076 0.797 -95.967 1.00 55.16 92 ARG A N 1
ATOM 712 C CA . ARG A 1 92 ? 62.514 1.433 -94.765 1.00 55.16 92 ARG A CA 1
ATOM 713 C C . ARG A 1 92 ? 61.056 1.767 -95.025 1.00 55.16 92 ARG A C 1
ATOM 715 O O . ARG A 1 92 ? 60.730 2.903 -95.352 1.00 55.16 92 ARG A O 1
ATOM 722 N N . TYR A 1 93 ? 60.180 0.777 -94.962 1.00 56.12 93 TYR A N 1
ATOM 723 C CA . TYR A 1 93 ? 58.760 1.065 -95.093 1.00 56.12 93 TYR A CA 1
ATOM 724 C C . TYR A 1 93 ? 57.927 0.121 -94.247 1.00 56.12 93 TYR A C 1
ATOM 726 O O . TYR A 1 93 ? 57.294 -0.798 -94.749 1.00 56.12 93 TYR A O 1
ATOM 734 N N . TRP A 1 94 ? 57.935 0.394 -92.947 1.00 49.56 94 TRP A N 1
AT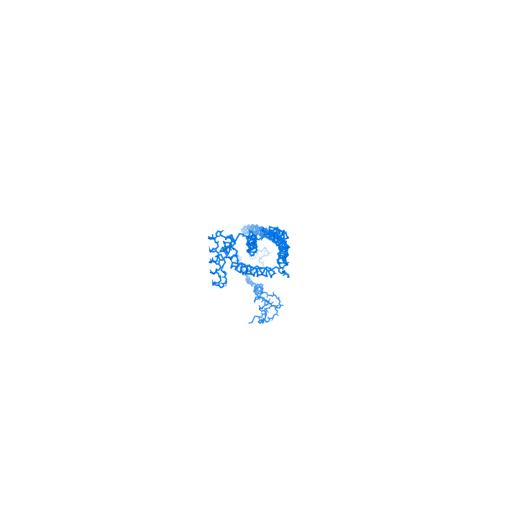OM 735 C CA . TRP A 1 94 ? 56.842 0.013 -92.071 1.00 49.56 94 TRP A CA 1
ATOM 736 C C . TRP A 1 94 ? 56.445 1.241 -91.243 1.00 49.56 94 TRP A C 1
ATOM 738 O O . TRP A 1 94 ? 57.243 1.807 -90.500 1.00 49.56 94 TRP A O 1
ATOM 748 N N . ASP A 1 95 ? 55.189 1.647 -91.417 1.00 51.53 95 ASP A N 1
ATOM 749 C CA . ASP A 1 95 ? 54.363 2.257 -90.373 1.00 51.53 95 ASP A CA 1
ATOM 750 C C . ASP A 1 95 ? 54.533 3.726 -89.984 1.00 51.53 95 ASP A C 1
ATOM 752 O O . ASP A 1 95 ? 54.475 4.062 -88.801 1.00 51.53 95 ASP A O 1
ATOM 756 N N . GLN A 1 96 ? 54.548 4.650 -90.950 1.00 48.59 96 GLN A N 1
ATOM 757 C CA . GLN A 1 96 ? 54.151 6.030 -90.619 1.00 48.59 96 GLN A CA 1
ATOM 758 C C . GLN A 1 96 ? 52.619 6.212 -90.607 1.00 48.59 96 GLN A C 1
ATOM 760 O O . GLN A 1 96 ? 52.094 6.894 -89.729 1.00 48.59 96 GLN A O 1
ATOM 765 N N . GLN A 1 97 ? 51.873 5.537 -91.494 1.00 50.75 97 GLN A N 1
ATOM 766 C CA . GLN A 1 97 ? 50.401 5.605 -91.483 1.00 50.75 97 GLN A CA 1
ATOM 767 C C . GLN A 1 97 ? 49.732 4.667 -90.465 1.00 50.75 97 GLN A C 1
ATOM 769 O O . GLN A 1 97 ? 48.679 5.017 -89.929 1.00 50.75 97 GLN A O 1
ATOM 774 N N . ILE A 1 98 ? 50.328 3.511 -90.144 1.00 53.28 98 ILE A N 1
ATOM 775 C CA . ILE A 1 98 ? 49.751 2.591 -89.148 1.00 53.28 98 ILE A CA 1
ATOM 776 C C . ILE A 1 98 ? 49.938 3.139 -87.722 1.00 53.28 98 ILE A C 1
ATOM 778 O O . ILE A 1 98 ? 48.986 3.103 -86.944 1.00 53.28 98 ILE A O 1
ATOM 782 N N . ARG A 1 99 ? 51.077 3.783 -87.403 1.00 48.81 99 ARG A N 1
ATOM 783 C CA . ARG A 1 99 ? 51.284 4.439 -86.093 1.00 48.81 99 ARG A CA 1
ATOM 784 C C . ARG A 1 99 ? 50.299 5.574 -85.816 1.00 48.81 99 ARG A C 1
ATOM 786 O O . ARG A 1 99 ? 49.832 5.695 -84.689 1.00 48.81 99 ARG A O 1
ATOM 793 N N . GLN A 1 100 ? 49.932 6.384 -86.813 1.00 55.84 100 GLN A N 1
ATOM 794 C CA . GLN A 1 100 ? 48.940 7.447 -86.597 1.00 55.84 100 GLN A CA 1
ATOM 795 C C . GLN A 1 100 ? 47.550 6.890 -86.267 1.00 55.84 100 GLN A C 1
ATOM 797 O O . GLN A 1 100 ? 46.892 7.411 -85.372 1.00 55.84 100 GLN A O 1
ATOM 802 N N . LYS A 1 101 ? 47.111 5.809 -86.925 1.00 57.00 101 LYS A N 1
ATOM 803 C CA . LYS A 1 101 ? 45.804 5.197 -86.629 1.00 57.00 101 LYS A CA 1
ATOM 804 C C . LYS A 1 101 ? 45.808 4.396 -85.324 1.00 57.00 101 LYS A C 1
ATOM 806 O O . LYS A 1 101 ? 44.837 4.471 -84.578 1.00 57.00 101 LYS A O 1
ATOM 811 N N . GLN A 1 102 ? 46.895 3.687 -85.012 1.00 61.69 102 GLN A N 1
ATOM 812 C CA . GLN A 1 102 ? 47.019 2.941 -83.755 1.00 61.69 102 GLN A CA 1
ATOM 813 C C . GLN A 1 102 ? 47.087 3.864 -82.533 1.00 61.69 102 GLN A C 1
ATOM 815 O O . GLN A 1 102 ? 46.444 3.577 -81.527 1.00 61.69 102 GLN A O 1
ATOM 820 N N . ASN A 1 103 ? 47.767 5.010 -82.636 1.00 68.81 103 ASN A N 1
ATOM 821 C CA . ASN A 1 103 ? 47.811 5.983 -81.545 1.00 68.81 103 ASN A CA 1
ATOM 822 C C . ASN A 1 103 ? 46.426 6.584 -81.262 1.00 68.81 103 ASN A C 1
ATOM 824 O O . ASN A 1 103 ? 46.052 6.713 -80.102 1.00 68.81 103 ASN A O 1
ATOM 828 N N . VAL A 1 104 ? 45.630 6.893 -82.293 1.00 75.56 104 VAL A N 1
ATOM 829 C CA . VAL A 1 104 ? 44.264 7.420 -82.103 1.00 75.56 104 VAL A CA 1
ATOM 830 C C . VAL A 1 104 ? 43.366 6.407 -81.388 1.00 75.56 104 VAL A C 1
ATOM 832 O O . VAL A 1 104 ? 42.658 6.787 -80.457 1.00 75.56 104 VAL A O 1
ATOM 835 N N . PHE A 1 105 ? 43.427 5.125 -81.762 1.00 79.69 105 PHE A N 1
ATOM 836 C CA . PHE A 1 105 ? 42.682 4.078 -81.055 1.00 79.69 105 PHE A CA 1
ATOM 837 C C . PHE A 1 105 ? 43.134 3.940 -79.599 1.00 79.69 105 PHE A C 1
ATOM 839 O O . PHE A 1 105 ? 42.293 3.929 -78.707 1.00 79.69 105 PHE A O 1
ATOM 846 N N . LEU A 1 106 ? 44.443 3.916 -79.342 1.00 83.06 106 LEU A N 1
ATOM 847 C CA . LEU A 1 106 ? 44.983 3.744 -77.994 1.00 83.06 106 LEU A CA 1
ATOM 848 C C . LEU A 1 106 ? 44.630 4.924 -77.072 1.00 83.06 106 LEU A C 1
ATOM 850 O O . LEU A 1 106 ? 44.216 4.710 -75.933 1.00 83.06 106 LEU A O 1
ATOM 854 N N . TYR A 1 107 ? 44.698 6.164 -77.570 1.00 84.38 107 TYR A N 1
ATOM 855 C CA . TYR A 1 107 ? 44.255 7.340 -76.812 1.00 84.38 107 TYR A CA 1
ATOM 856 C C . TYR A 1 107 ? 42.740 7.348 -76.569 1.00 84.38 107 TYR A C 1
ATOM 858 O O . TYR A 1 107 ? 42.313 7.716 -75.476 1.00 84.38 107 TYR A O 1
ATOM 866 N N . ALA A 1 108 ? 41.924 6.907 -77.533 1.00 87.06 108 ALA A N 1
ATOM 867 C CA . ALA A 1 108 ? 40.477 6.792 -77.344 1.00 87.06 108 ALA A CA 1
ATOM 868 C C . ALA A 1 108 ? 40.121 5.732 -76.286 1.00 87.06 108 ALA A C 1
ATOM 870 O O . ALA A 1 108 ? 39.296 5.992 -75.411 1.00 87.06 108 ALA A O 1
ATOM 871 N N . THR A 1 109 ? 40.779 4.568 -76.304 1.00 87.06 109 THR A N 1
ATOM 872 C CA . THR A 1 109 ? 40.569 3.517 -75.297 1.00 87.06 109 THR A CA 1
ATOM 873 C C . THR A 1 109 ? 41.008 3.973 -73.905 1.00 87.06 109 THR A C 1
ATOM 875 O O . THR A 1 109 ? 40.274 3.762 -72.940 1.00 87.06 109 THR A O 1
ATOM 878 N N . LEU A 1 110 ? 42.153 4.658 -73.787 1.00 90.06 110 LEU A N 1
ATOM 879 C CA . LEU A 1 110 ? 42.602 5.234 -72.514 1.00 90.06 110 LEU A CA 1
ATOM 880 C C . LEU A 1 110 ? 41.639 6.305 -71.988 1.00 90.06 110 LEU A C 1
ATOM 882 O O . LEU A 1 110 ? 41.364 6.332 -70.790 1.00 90.06 110 LEU A O 1
ATOM 886 N N . ALA A 1 111 ? 41.089 7.153 -72.862 1.00 90.50 111 ALA A N 1
ATOM 887 C CA . ALA A 1 111 ? 40.096 8.151 -72.472 1.00 90.50 111 ALA A CA 1
ATOM 888 C C . ALA A 1 111 ? 38.806 7.499 -71.946 1.00 90.50 111 ALA A C 1
ATOM 890 O O . ALA A 1 111 ? 38.287 7.920 -70.913 1.00 90.50 111 ALA A O 1
ATOM 891 N N . ILE A 1 112 ? 38.320 6.438 -72.601 1.00 92.06 112 ILE A N 1
ATOM 892 C CA . ILE A 1 112 ? 37.147 5.679 -72.140 1.00 92.06 112 ILE A CA 1
ATOM 893 C C . ILE A 1 112 ? 37.428 5.022 -70.782 1.00 92.06 112 ILE A C 1
ATOM 895 O O . ILE A 1 112 ? 36.610 5.142 -69.871 1.00 92.06 112 ILE A O 1
ATOM 899 N N . LEU A 1 113 ? 38.592 4.387 -70.609 1.00 90.75 113 LEU A N 1
ATOM 900 C CA . LEU A 1 113 ? 38.985 3.779 -69.333 1.00 90.75 113 LEU A CA 1
ATOM 901 C C . LEU A 1 113 ? 39.050 4.811 -68.201 1.00 90.75 113 LEU A C 1
ATOM 903 O O . LEU A 1 113 ? 38.533 4.553 -67.117 1.00 90.75 113 LEU A O 1
ATOM 907 N N . LEU A 1 114 ? 39.609 5.997 -68.455 1.00 93.62 114 LEU A N 1
ATOM 908 C CA . LEU A 1 114 ? 39.632 7.096 -67.485 1.00 93.62 114 LEU A CA 1
ATOM 909 C C . LEU A 1 114 ? 38.221 7.523 -67.065 1.00 93.62 114 LEU A C 1
ATOM 911 O O . LEU A 1 114 ? 37.960 7.670 -65.872 1.00 93.62 114 LEU A O 1
ATOM 915 N N . VAL A 1 115 ? 37.295 7.667 -68.018 1.00 93.19 115 VAL A N 1
ATOM 916 C CA . VAL A 1 115 ? 35.893 8.010 -67.721 1.00 93.19 115 VAL A CA 1
ATOM 917 C C . VAL A 1 115 ? 35.218 6.916 -66.891 1.00 93.19 115 VAL A C 1
ATOM 919 O O . VAL A 1 115 ? 34.515 7.234 -65.933 1.00 93.19 115 VAL A O 1
ATOM 922 N N . VAL A 1 116 ? 35.460 5.639 -67.199 1.00 93.75 116 VAL A N 1
ATOM 923 C CA . VAL A 1 116 ? 34.907 4.510 -66.433 1.00 93.75 116 VAL A CA 1
ATOM 924 C C . VAL A 1 116 ? 35.454 4.489 -65.004 1.00 93.75 116 VAL A C 1
ATOM 926 O O . VAL A 1 116 ? 34.674 4.375 -64.062 1.00 93.75 116 VAL A O 1
ATOM 929 N N . VAL A 1 117 ? 36.765 4.667 -64.813 1.00 92.50 117 VAL A N 1
ATOM 930 C CA . VAL A 1 117 ? 37.388 4.699 -63.477 1.00 92.50 117 VAL A CA 1
ATOM 931 C C . VAL A 1 117 ? 36.860 5.873 -62.648 1.00 92.50 117 VAL A C 1
ATOM 933 O O . VAL A 1 117 ? 36.514 5.694 -61.479 1.00 92.50 117 VAL A O 1
ATOM 936 N N . ILE A 1 118 ? 36.719 7.060 -63.249 1.00 92.88 118 ILE A N 1
ATOM 937 C CA . ILE A 1 118 ? 36.126 8.230 -62.581 1.00 92.88 118 ILE A CA 1
ATOM 938 C C . ILE A 1 118 ? 34.645 7.969 -62.246 1.00 92.88 118 ILE A C 1
ATOM 940 O O . ILE A 1 118 ? 34.193 8.275 -61.138 1.00 92.88 118 ILE A O 1
ATOM 944 N N . GLY A 1 119 ? 33.891 7.350 -63.159 1.00 92.56 119 GLY A N 1
ATOM 945 C CA . GLY A 1 119 ? 32.499 6.945 -62.945 1.00 92.56 119 GLY A CA 1
ATOM 946 C C . GLY A 1 119 ? 32.331 5.978 -61.768 1.00 92.56 119 GLY A C 1
ATOM 947 O O . GLY A 1 119 ? 31.502 6.206 -60.888 1.00 92.56 119 GLY A O 1
ATOM 948 N N . ILE A 1 120 ? 33.166 4.940 -61.687 1.00 92.06 120 ILE A N 1
ATOM 949 C CA . ILE A 1 120 ? 33.153 3.975 -60.576 1.00 92.06 120 ILE A CA 1
ATOM 950 C C . ILE A 1 120 ? 33.567 4.646 -59.257 1.00 92.06 120 ILE A C 1
ATOM 952 O O . ILE A 1 120 ? 32.938 4.412 -58.220 1.00 92.06 120 ILE A O 1
ATOM 956 N N . GLY A 1 121 ? 34.578 5.521 -59.284 1.00 89.88 121 GLY A N 1
ATOM 957 C CA . GLY A 1 121 ? 35.019 6.270 -58.105 1.00 89.88 121 GLY A CA 1
ATOM 958 C C . GLY A 1 121 ? 33.912 7.159 -57.530 1.00 89.88 121 GLY A C 1
ATOM 959 O O . GLY A 1 121 ? 33.622 7.104 -56.334 1.00 89.88 121 GLY A O 1
ATOM 960 N N . THR A 1 122 ? 33.225 7.924 -58.381 1.00 90.38 122 THR A N 1
ATOM 961 C CA . THR A 1 122 ? 32.115 8.801 -57.957 1.00 90.38 122 THR A CA 1
ATOM 962 C C . THR A 1 122 ? 30.904 8.027 -57.425 1.00 90.38 122 THR A C 1
ATOM 964 O O . THR A 1 122 ? 30.349 8.407 -56.391 1.00 90.38 122 THR A O 1
ATOM 967 N N . LEU A 1 123 ? 30.536 6.898 -58.044 1.00 89.19 123 LEU A N 1
ATOM 968 C CA . LEU A 1 123 ? 29.479 6.008 -57.536 1.00 89.19 123 LEU A CA 1
ATOM 969 C C . LEU A 1 123 ? 29.839 5.390 -56.173 1.00 89.19 123 LEU A C 1
ATOM 971 O O . LEU A 1 123 ? 28.982 5.266 -55.290 1.00 89.19 123 LEU A O 1
ATOM 975 N N . SER A 1 124 ? 31.113 5.054 -55.963 1.00 87.50 124 SER A N 1
ATOM 976 C CA . SER A 1 124 ? 31.611 4.522 -54.688 1.00 87.50 124 SER A CA 1
ATOM 977 C C . SER A 1 124 ? 31.540 5.568 -53.567 1.00 87.50 124 SER A C 1
ATOM 979 O O . SER A 1 124 ? 31.126 5.261 -52.448 1.00 87.50 124 SER A O 1
ATOM 981 N N . VAL A 1 125 ? 31.854 6.835 -53.864 1.00 89.50 125 VAL A N 1
ATOM 982 C CA . VAL A 1 125 ? 31.734 7.940 -52.895 1.00 89.50 125 VAL A CA 1
ATOM 983 C C . VAL A 1 125 ? 30.268 8.223 -52.547 1.00 89.50 125 VAL A C 1
ATOM 985 O O . VAL A 1 125 ? 29.934 8.341 -51.366 1.00 89.50 125 VAL A O 1
ATOM 988 N N . LEU A 1 126 ? 29.374 8.270 -53.541 1.00 89.31 126 LEU A N 1
ATOM 989 C CA . LEU A 1 126 ? 27.941 8.503 -53.317 1.00 89.31 126 LEU A CA 1
ATOM 990 C C . LEU A 1 126 ? 27.288 7.383 -52.495 1.00 89.31 126 LEU A C 1
ATOM 992 O O . LEU A 1 126 ? 26.518 7.654 -51.570 1.00 89.31 126 LEU A O 1
ATOM 996 N N . SER A 1 127 ? 27.617 6.122 -52.788 1.00 88.25 127 SER A N 1
ATOM 997 C CA . SER A 1 127 ? 27.104 4.983 -52.017 1.00 88.25 127 SER A CA 1
ATOM 998 C C . SER A 1 127 ? 27.636 4.972 -50.579 1.00 88.25 127 SER A C 1
ATOM 1000 O O . SER A 1 127 ? 26.872 4.701 -49.649 1.00 88.25 127 SER A O 1
ATOM 1002 N N . SER A 1 128 ? 28.899 5.357 -50.368 1.00 91.12 128 SER A N 1
ATOM 1003 C CA . SER A 1 128 ? 29.491 5.519 -49.034 1.00 91.12 128 SER A CA 1
ATOM 1004 C C . SER A 1 128 ? 28.812 6.631 -48.224 1.00 91.12 128 SER A C 1
ATOM 1006 O O . SER A 1 128 ? 28.478 6.420 -47.055 1.00 91.12 128 SER A O 1
ATOM 1008 N N . HIS A 1 129 ? 28.510 7.783 -48.839 1.00 90.75 129 HIS A N 1
ATOM 1009 C CA . HIS A 1 129 ? 27.795 8.876 -48.166 1.00 90.75 129 HIS A CA 1
ATOM 1010 C C . HIS A 1 129 ? 26.399 8.441 -47.704 1.00 90.75 129 HIS A C 1
ATOM 1012 O O . HIS A 1 129 ? 26.037 8.627 -46.543 1.00 90.75 129 HIS A O 1
ATOM 1018 N N . LYS A 1 130 ? 25.647 7.760 -48.578 1.00 93.31 130 LYS A N 1
ATOM 1019 C CA . LYS A 1 130 ? 24.307 7.254 -48.251 1.00 93.31 130 LYS A CA 1
ATOM 1020 C C . LYS A 1 130 ? 24.333 6.217 -47.119 1.00 93.31 130 LYS A C 1
ATOM 1022 O O . LYS A 1 130 ? 23.449 6.225 -46.265 1.00 93.31 130 LYS A O 1
ATOM 1027 N N . ARG A 1 131 ? 25.357 5.353 -47.069 1.00 91.69 131 ARG A N 1
ATOM 1028 C CA . ARG A 1 131 ? 25.552 4.401 -45.957 1.00 91.69 131 ARG A CA 1
ATOM 1029 C C . ARG A 1 131 ? 25.854 5.113 -44.636 1.00 91.69 131 ARG A C 1
ATOM 1031 O O . ARG A 1 131 ? 25.312 4.719 -43.609 1.00 91.69 131 ARG A O 1
ATOM 1038 N N . ARG A 1 132 ? 26.665 6.177 -44.653 1.00 93.00 132 ARG A N 1
ATOM 1039 C CA . ARG A 1 132 ? 26.961 6.979 -43.451 1.00 93.00 132 ARG A CA 1
ATOM 1040 C C . ARG A 1 132 ? 25.723 7.698 -42.920 1.00 93.00 132 ARG A C 1
ATOM 1042 O O . ARG A 1 132 ? 25.492 7.668 -41.717 1.00 93.00 132 ARG A O 1
ATOM 1049 N N . GLU A 1 133 ? 24.905 8.279 -43.794 1.00 94.19 133 GLU A N 1
ATOM 1050 C CA . GLU A 1 133 ? 23.637 8.899 -43.388 1.00 94.19 133 GLU A CA 1
ATOM 1051 C C . GLU A 1 133 ? 22.660 7.881 -42.787 1.00 94.19 133 GLU A C 1
ATOM 1053 O O . GLU A 1 133 ? 22.027 8.163 -41.769 1.00 94.19 133 GLU A O 1
ATOM 1058 N N . ALA A 1 134 ? 22.551 6.687 -43.380 1.00 94.12 134 ALA A N 1
ATOM 1059 C CA . ALA A 1 134 ? 21.717 5.615 -42.839 1.00 94.12 134 ALA A CA 1
ATOM 1060 C C . ALA A 1 134 ? 22.200 5.170 -41.448 1.00 94.12 134 ALA A C 1
ATOM 1062 O O . ALA A 1 134 ? 21.397 5.095 -40.520 1.00 94.12 134 ALA A O 1
ATOM 1063 N N . ALA A 1 135 ? 23.512 4.978 -41.276 1.00 94.38 135 ALA A N 1
ATOM 1064 C CA . ALA A 1 135 ? 24.106 4.620 -39.990 1.00 94.38 135 ALA A CA 1
ATOM 1065 C C . ALA A 1 135 ? 23.911 5.716 -38.926 1.00 94.38 135 ALA A C 1
ATOM 1067 O O . ALA A 1 135 ? 23.608 5.414 -37.773 1.00 94.38 135 ALA A O 1
ATOM 1068 N N . GLN A 1 136 ? 24.029 6.995 -39.301 1.00 95.25 136 GLN A N 1
ATOM 1069 C CA . GLN A 1 136 ? 23.750 8.111 -38.391 1.00 95.25 136 GLN A CA 1
ATOM 1070 C C . GLN A 1 136 ? 22.280 8.138 -37.963 1.00 95.25 136 GLN A C 1
ATOM 1072 O O . GLN A 1 136 ? 21.996 8.314 -36.779 1.00 95.25 136 GLN A O 1
ATOM 1077 N N . ARG A 1 137 ? 21.338 7.914 -38.890 1.00 95.81 137 ARG A N 1
ATOM 1078 C CA . ARG A 1 137 ? 19.906 7.838 -38.558 1.00 95.81 137 ARG A CA 1
ATOM 1079 C C . ARG A 1 137 ? 19.625 6.695 -37.591 1.00 95.81 137 ARG A C 1
ATOM 1081 O O . ARG A 1 137 ? 19.001 6.932 -36.559 1.00 95.81 137 ARG A O 1
ATOM 1088 N N . GLU A 1 138 ? 20.168 5.512 -37.858 1.00 96.31 138 GLU A N 1
ATOM 1089 C CA . GLU A 1 138 ? 20.012 4.348 -36.985 1.00 96.31 138 GLU A CA 1
ATOM 1090 C C . GLU A 1 138 ? 20.575 4.606 -35.576 1.00 96.31 138 GLU A C 1
ATOM 1092 O O . GLU A 1 138 ? 19.927 4.294 -34.577 1.00 96.31 138 GLU A O 1
ATOM 1097 N N . GLN A 1 139 ? 21.745 5.246 -35.462 1.00 95.88 139 GLN A N 1
ATOM 1098 C CA . GLN A 1 139 ? 22.300 5.634 -34.160 1.00 95.88 139 GLN A CA 1
ATOM 1099 C C . GLN A 1 139 ? 21.414 6.650 -33.428 1.00 95.88 139 GLN A C 1
ATOM 1101 O O . GLN A 1 139 ? 21.182 6.509 -32.226 1.00 95.88 139 GLN A O 1
ATOM 1106 N N . THR A 1 140 ? 20.880 7.652 -34.134 1.00 96.38 140 THR A N 1
ATOM 1107 C CA . THR A 1 140 ? 19.971 8.631 -33.516 1.00 96.38 140 THR A CA 1
ATOM 1108 C C . THR A 1 140 ? 18.657 8.004 -33.063 1.00 96.38 140 THR A C 1
ATOM 1110 O O . THR A 1 140 ? 18.133 8.383 -32.018 1.00 96.38 140 THR A O 1
ATOM 1113 N N . GLU A 1 141 ? 18.134 7.032 -33.807 1.00 97.50 141 GLU A N 1
ATOM 1114 C CA . GLU A 1 141 ? 16.914 6.312 -33.451 1.00 97.50 141 GLU A CA 1
ATOM 1115 C C . GLU A 1 141 ? 17.139 5.416 -32.229 1.00 97.50 141 GLU A C 1
ATOM 1117 O O . GLU A 1 141 ? 16.370 5.482 -31.270 1.00 97.50 141 GLU A O 1
ATOM 1122 N N . LYS A 1 142 ? 18.263 4.687 -32.181 1.00 97.25 142 LYS A N 1
ATOM 1123 C CA . LYS A 1 142 ? 18.665 3.905 -31.000 1.00 97.25 142 LYS A CA 1
ATOM 1124 C C . LYS A 1 142 ? 18.801 4.779 -29.752 1.00 97.25 142 LYS A C 1
ATOM 1126 O O . LYS A 1 142 ? 18.305 4.401 -28.692 1.00 97.25 142 LYS A O 1
ATOM 1131 N N . LEU A 1 143 ? 19.410 5.961 -29.873 1.00 97.62 143 LEU A N 1
ATOM 1132 C CA . LEU A 1 143 ? 19.528 6.918 -28.766 1.00 97.62 143 LEU A CA 1
ATOM 1133 C C . LEU A 1 143 ? 18.167 7.463 -28.312 1.00 97.62 143 LEU A C 1
ATOM 1135 O O . LEU A 1 143 ? 17.948 7.627 -27.113 1.00 97.62 143 LEU A O 1
ATOM 1139 N N . LYS A 1 144 ? 17.239 7.728 -29.241 1.00 97.88 144 LYS A N 1
ATOM 1140 C CA . LYS A 1 144 ? 15.870 8.149 -28.896 1.00 97.88 144 LYS A CA 1
ATOM 1141 C C . LYS A 1 144 ? 15.131 7.059 -28.122 1.00 97.88 144 LYS A C 1
ATOM 1143 O O . LYS A 1 144 ? 14.594 7.354 -27.060 1.00 97.88 144 LYS A O 1
ATOM 1148 N N . ILE A 1 145 ? 15.188 5.812 -28.592 1.00 97.00 145 ILE A N 1
ATOM 1149 C CA . ILE A 1 145 ? 14.563 4.663 -27.919 1.00 97.00 145 ILE A CA 1
ATOM 1150 C C . ILE A 1 145 ? 15.173 4.445 -26.526 1.00 97.00 145 ILE A C 1
ATOM 1152 O O . ILE A 1 145 ? 14.454 4.153 -25.574 1.00 97.00 145 ILE A O 1
ATOM 1156 N N . GLN A 1 146 ? 16.492 4.602 -26.374 1.00 97.00 146 GLN A N 1
ATOM 1157 C CA . GLN A 1 146 ? 17.141 4.505 -25.062 1.00 97.00 146 GLN A CA 1
ATOM 1158 C C . GLN A 1 146 ? 16.659 5.591 -24.095 1.00 97.00 146 GLN A C 1
ATOM 1160 O O . GLN A 1 146 ? 16.321 5.268 -22.958 1.00 97.00 146 GLN A O 1
ATOM 1165 N N . ARG A 1 147 ? 16.567 6.848 -24.547 1.00 97.88 147 ARG A N 1
ATOM 1166 C CA . ARG A 1 147 ? 16.057 7.958 -23.725 1.00 97.88 147 ARG A CA 1
ATOM 1167 C C . ARG A 1 147 ? 14.597 7.769 -23.331 1.00 97.88 147 ARG A C 1
ATOM 1169 O O . ARG A 1 147 ? 14.235 8.075 -22.203 1.00 97.88 147 ARG A O 1
ATOM 1176 N N . GLU A 1 148 ? 13.770 7.255 -24.236 1.00 97.69 148 GLU A N 1
ATOM 1177 C CA . GLU A 1 148 ? 12.364 6.962 -23.947 1.00 97.69 148 GLU A CA 1
ATOM 1178 C C . GLU A 1 148 ? 12.233 5.862 -22.885 1.00 97.69 148 GLU A C 1
ATOM 1180 O O . GLU A 1 148 ? 11.543 6.048 -21.887 1.00 97.69 148 GLU A O 1
ATOM 1185 N N . ARG A 1 149 ? 13.002 4.772 -23.013 1.00 97.56 149 ARG A N 1
ATOM 1186 C CA . ARG A 1 149 ? 13.051 3.707 -21.995 1.00 97.56 149 ARG A CA 1
ATOM 1187 C C . ARG A 1 149 ? 13.554 4.204 -20.641 1.00 97.56 149 ARG A C 1
ATOM 1189 O O . ARG A 1 149 ? 13.091 3.732 -19.606 1.00 97.56 149 ARG A O 1
ATOM 1196 N N . GLU A 1 150 ? 14.518 5.119 -20.626 1.00 97.56 150 GLU A N 1
ATOM 1197 C CA . GLU A 1 150 ? 15.015 5.724 -19.390 1.00 97.56 150 GLU A CA 1
ATOM 1198 C C . GLU A 1 150 ? 13.960 6.635 -18.745 1.00 97.56 150 GLU A C 1
ATOM 1200 O O . GLU A 1 150 ? 13.720 6.530 -17.544 1.00 97.56 150 GLU A O 1
ATOM 1205 N N . ALA A 1 151 ? 13.252 7.442 -19.539 1.00 97.38 151 ALA A N 1
ATOM 1206 C CA . ALA A 1 151 ? 12.132 8.249 -19.060 1.00 97.38 151 ALA A CA 1
ATOM 1207 C C . ALA A 1 151 ? 10.988 7.381 -18.504 1.00 97.38 151 ALA A C 1
ATOM 1209 O O . ALA A 1 151 ? 10.411 7.711 -17.469 1.00 97.38 151 ALA A O 1
ATOM 1210 N N . ASP A 1 152 ? 10.684 6.247 -19.138 1.00 97.25 152 ASP A N 1
ATOM 1211 C CA . ASP A 1 152 ? 9.699 5.280 -18.638 1.00 97.25 152 ASP A CA 1
ATOM 1212 C C . ASP A 1 152 ? 10.123 4.658 -17.310 1.00 97.25 152 ASP A C 1
ATOM 1214 O O . ASP A 1 152 ? 9.303 4.505 -16.403 1.00 97.25 152 ASP A O 1
ATOM 1218 N N . ARG A 1 153 ? 11.413 4.336 -17.162 1.00 97.50 153 ARG A N 1
ATOM 1219 C CA . ARG A 1 153 ? 11.956 3.839 -15.895 1.00 97.50 153 ARG A CA 1
ATOM 1220 C C . ARG A 1 153 ? 11.828 4.867 -14.778 1.00 97.50 153 ARG A C 1
ATOM 1222 O O . ARG A 1 153 ? 11.391 4.495 -13.693 1.00 97.50 153 ARG A O 1
ATOM 1229 N N . ILE A 1 154 ? 12.158 6.129 -15.046 1.00 97.25 154 ILE A N 1
ATOM 1230 C CA . ILE A 1 154 ? 12.033 7.213 -14.062 1.00 97.25 154 ILE A CA 1
ATOM 1231 C C . ILE A 1 154 ? 10.565 7.395 -13.662 1.00 97.25 154 ILE A C 1
ATOM 1233 O O . ILE A 1 154 ? 10.258 7.376 -12.474 1.00 97.25 154 ILE A O 1
ATOM 1237 N N . ARG A 1 155 ? 9.637 7.446 -14.631 1.00 97.38 155 ARG A N 1
ATOM 1238 C CA . ARG A 1 155 ? 8.191 7.530 -14.347 1.00 97.38 155 ARG A CA 1
ATOM 1239 C C . ARG A 1 155 ? 7.692 6.356 -13.501 1.00 97.38 155 ARG A C 1
ATOM 1241 O O . ARG A 1 155 ? 6.924 6.554 -12.563 1.00 97.38 155 ARG A O 1
ATOM 1248 N N . ALA A 1 156 ? 8.146 5.138 -13.793 1.00 96.12 156 ALA A N 1
ATOM 1249 C CA . ALA A 1 156 ? 7.782 3.957 -13.014 1.00 96.12 156 ALA A CA 1
ATOM 1250 C C . ALA A 1 156 ? 8.366 3.983 -11.588 1.00 96.12 156 ALA A C 1
ATOM 1252 O O . ALA A 1 156 ? 7.727 3.502 -10.651 1.00 96.12 156 ALA A O 1
ATOM 1253 N N . GLU A 1 157 ? 9.572 4.523 -11.404 1.00 96.75 157 GLU A N 1
ATOM 1254 C CA . GLU A 1 157 ? 10.191 4.709 -10.086 1.00 96.75 157 GLU A CA 1
ATOM 1255 C C . GLU A 1 157 ? 9.460 5.791 -9.269 1.00 96.75 157 GLU A C 1
ATOM 1257 O O . GLU A 1 157 ? 9.162 5.561 -8.094 1.00 96.75 157 GLU A O 1
ATOM 1262 N N . GLU A 1 158 ? 9.068 6.906 -9.892 1.00 96.56 158 GLU A N 1
ATOM 1263 C CA . GLU A 1 158 ? 8.244 7.955 -9.274 1.00 96.56 158 GLU A CA 1
ATOM 1264 C C . GLU A 1 158 ? 6.865 7.429 -8.850 1.00 96.56 158 GLU A C 1
ATOM 1266 O O . GLU A 1 158 ? 6.426 7.666 -7.723 1.00 96.56 158 GLU A O 1
ATOM 1271 N N . GLU A 1 159 ? 6.196 6.645 -9.701 1.00 95.94 159 GLU A N 1
ATOM 1272 C CA . GLU A 1 159 ? 4.898 6.050 -9.371 1.00 95.94 159 GLU A CA 1
ATOM 1273 C C . GLU A 1 159 ? 5.006 5.066 -8.193 1.00 95.94 159 GLU A C 1
ATOM 1275 O O . GLU A 1 159 ? 4.149 5.041 -7.304 1.00 95.94 159 GLU A O 1
ATOM 1280 N N . ARG A 1 160 ? 6.086 4.275 -8.131 1.00 95.50 160 ARG A N 1
ATOM 1281 C CA . ARG A 1 160 ? 6.359 3.391 -6.985 1.00 95.50 160 ARG A CA 1
ATOM 1282 C C . ARG A 1 160 ? 6.607 4.186 -5.706 1.00 95.50 160 ARG A C 1
ATOM 1284 O O . ARG A 1 160 ? 6.087 3.801 -4.659 1.00 95.50 160 ARG A O 1
ATOM 1291 N N . ALA A 1 161 ? 7.361 5.282 -5.779 1.00 94.62 161 ALA A N 1
ATOM 1292 C CA . ALA A 1 161 ? 7.607 6.155 -4.635 1.00 94.62 161 ALA A CA 1
ATOM 1293 C C . ALA A 1 161 ? 6.307 6.800 -4.124 1.00 94.62 161 ALA A C 1
ATOM 1295 O O . ALA A 1 161 ? 6.064 6.805 -2.916 1.00 94.62 161 ALA A O 1
ATOM 1296 N N . ALA A 1 162 ? 5.431 7.252 -5.027 1.00 94.94 162 ALA A N 1
ATOM 1297 C CA . ALA A 1 162 ? 4.121 7.797 -4.676 1.00 94.94 162 ALA A CA 1
ATOM 1298 C C . ALA A 1 162 ? 3.230 6.750 -3.982 1.00 94.94 162 ALA A C 1
ATOM 1300 O O . ALA A 1 162 ? 2.662 7.022 -2.923 1.00 94.94 162 ALA A O 1
ATOM 1301 N N . ARG A 1 163 ? 3.170 5.520 -4.517 1.00 95.19 163 ARG A N 1
ATOM 1302 C CA . ARG A 1 163 ? 2.421 4.411 -3.896 1.00 95.19 163 ARG A CA 1
ATOM 1303 C C . ARG A 1 163 ? 2.950 4.077 -2.500 1.00 95.19 163 ARG A C 1
ATOM 1305 O O . ARG A 1 163 ? 2.160 3.959 -1.566 1.00 95.19 163 ARG A O 1
ATOM 1312 N N . LEU A 1 164 ? 4.270 4.002 -2.325 1.00 94.38 164 LEU A N 1
ATOM 1313 C CA . LEU A 1 164 ? 4.889 3.794 -1.009 1.00 94.38 164 LEU A CA 1
ATOM 1314 C C . LEU A 1 164 ? 4.561 4.925 -0.024 1.00 94.38 164 LEU A C 1
ATOM 1316 O O . LEU A 1 164 ? 4.337 4.652 1.153 1.00 94.38 164 LEU A O 1
ATOM 1320 N N . GLY A 1 165 ? 4.501 6.174 -0.496 1.00 93.25 165 GLY A N 1
ATOM 1321 C CA . GLY A 1 165 ? 4.052 7.318 0.300 1.00 93.25 165 GLY A CA 1
ATOM 1322 C C . GLY A 1 165 ? 2.630 7.125 0.830 1.00 93.25 165 GLY A C 1
ATOM 1323 O O . GLY A 1 165 ? 2.418 7.160 2.040 1.00 93.25 165 GLY A O 1
ATOM 1324 N N . THR A 1 166 ? 1.683 6.811 -0.060 1.00 93.25 166 THR A N 1
ATOM 1325 C CA . THR A 1 166 ? 0.276 6.576 0.324 1.00 93.25 166 THR A CA 1
ATOM 1326 C C . THR A 1 166 ? 0.104 5.386 1.271 1.00 93.25 166 THR A C 1
ATOM 1328 O O . THR A 1 166 ? -0.698 5.445 2.199 1.00 93.25 166 THR A O 1
ATOM 1331 N N . GLN A 1 167 ? 0.888 4.317 1.093 1.00 93.19 167 GLN A N 1
ATOM 1332 C CA . GLN A 1 167 ? 0.821 3.140 1.959 1.00 93.19 167 GLN A CA 1
ATOM 1333 C C . GLN A 1 167 ? 1.293 3.457 3.385 1.00 93.19 167 GLN A C 1
ATOM 1335 O O . GLN A 1 167 ? 0.655 3.032 4.346 1.00 93.19 167 GLN A O 1
ATOM 1340 N N . LYS A 1 168 ? 2.372 4.237 3.530 1.00 94.56 168 LYS A N 1
ATOM 1341 C CA . LYS A 1 168 ? 2.867 4.680 4.844 1.00 94.56 168 LYS A CA 1
ATOM 1342 C C . LYS A 1 168 ? 1.870 5.587 5.561 1.00 94.56 168 LYS A C 1
ATOM 1344 O O . LYS A 1 168 ? 1.726 5.487 6.775 1.00 94.56 168 LYS A O 1
ATOM 1349 N N . GLU A 1 169 ? 1.177 6.453 4.826 1.00 94.69 169 GLU A N 1
ATOM 1350 C CA . GLU A 1 169 ? 0.140 7.319 5.392 1.00 94.69 169 GLU A CA 1
ATOM 1351 C C . GLU A 1 169 ? -1.057 6.506 5.909 1.00 94.69 169 GLU A C 1
ATOM 1353 O O . GLU A 1 169 ? -1.473 6.688 7.054 1.00 94.69 169 GLU A O 1
ATOM 1358 N N . GLN A 1 170 ? -1.532 5.534 5.122 1.00 95.12 170 GLN A N 1
ATOM 1359 C CA . GLN A 1 170 ? -2.594 4.611 5.540 1.00 95.12 170 GLN A CA 1
ATOM 1360 C C . GLN A 1 170 ? -2.191 3.761 6.753 1.00 95.12 170 GLN A C 1
ATOM 1362 O O . GLN A 1 170 ? -3.007 3.510 7.640 1.00 95.12 170 GLN A O 1
ATOM 1367 N N . GLU A 1 171 ? -0.939 3.307 6.817 1.00 95.69 171 GLU A N 1
ATOM 1368 C CA . GLU A 1 171 ? -0.426 2.561 7.968 1.00 95.69 171 GLU A CA 1
ATOM 1369 C C . GLU A 1 171 ? -0.370 3.437 9.229 1.00 95.69 171 GLU A C 1
ATOM 1371 O O . GLU A 1 171 ? -0.819 3.013 10.294 1.00 95.69 171 GLU A O 1
ATOM 1376 N N . ALA A 1 172 ? 0.083 4.688 9.107 1.00 95.94 172 ALA A N 1
ATOM 1377 C CA . ALA A 1 172 ? 0.093 5.643 10.212 1.00 95.94 172 ALA A CA 1
ATOM 1378 C C . ALA A 1 172 ? -1.322 5.997 10.706 1.00 95.94 172 ALA A C 1
ATOM 1380 O O . ALA A 1 172 ? -1.531 6.203 11.902 1.00 95.94 172 ALA A O 1
ATOM 1381 N N . GLU A 1 173 ? -2.308 6.073 9.812 1.00 96.56 173 GLU A N 1
ATOM 1382 C CA . GLU A 1 173 ? -3.714 6.266 10.179 1.00 96.56 173 GLU A CA 1
ATOM 1383 C C . GLU A 1 173 ? -4.286 5.047 10.918 1.00 96.56 173 GLU A C 1
ATOM 1385 O O . GLU A 1 173 ? -4.912 5.204 11.966 1.00 96.56 173 GLU A O 1
ATOM 1390 N N . ARG A 1 174 ? -3.987 3.823 10.459 1.00 96.94 174 ARG A N 1
ATOM 1391 C CA . ARG A 1 174 ? -4.381 2.590 11.166 1.00 96.94 174 ARG A CA 1
ATOM 1392 C C . ARG A 1 174 ? -3.787 2.506 12.569 1.00 96.94 174 ARG A C 1
ATOM 1394 O O . ARG A 1 174 ? -4.489 2.111 13.495 1.00 96.94 174 ARG A O 1
ATOM 1401 N N . ILE A 1 175 ? -2.517 2.876 12.737 1.00 95.81 175 ILE A N 1
ATOM 1402 C CA . ILE A 1 175 ? -1.863 2.884 14.053 1.00 95.81 175 ILE A CA 1
ATOM 1403 C C . ILE A 1 175 ? -2.545 3.892 14.986 1.00 95.81 175 ILE A C 1
ATOM 1405 O O . ILE A 1 175 ? -2.821 3.548 16.133 1.00 95.81 175 ILE A O 1
ATOM 1409 N N . ARG A 1 176 ? -2.877 5.097 14.498 1.00 96.88 176 ARG A N 1
ATOM 1410 C CA . ARG A 1 176 ? -3.617 6.102 15.282 1.00 96.88 176 ARG A CA 1
ATOM 1411 C C . ARG A 1 176 ? -4.992 5.594 15.714 1.00 96.88 176 ARG A C 1
ATOM 1413 O O . ARG A 1 176 ? -5.308 5.658 16.896 1.00 96.88 176 ARG A O 1
ATOM 1420 N N . ALA A 1 177 ? -5.754 4.994 14.800 1.00 94.06 177 ALA A N 1
ATOM 1421 C CA . ALA A 1 177 ? -7.061 4.419 15.122 1.00 94.06 177 ALA A CA 1
ATOM 1422 C C . ALA A 1 177 ? -6.971 3.291 16.171 1.00 94.06 177 ALA A C 1
ATOM 1424 O O . ALA A 1 177 ? -7.809 3.204 17.066 1.00 94.06 177 ALA A O 1
ATOM 1425 N N . LEU A 1 178 ? -5.937 2.442 16.100 1.00 95.00 178 LEU A N 1
ATOM 1426 C CA . LEU A 1 178 ? -5.702 1.396 17.102 1.00 95.00 178 LEU A CA 1
ATOM 1427 C C . LEU A 1 178 ? -5.336 1.976 18.475 1.00 95.00 178 LEU A C 1
ATOM 1429 O O . LEU A 1 178 ? -5.807 1.464 19.488 1.00 95.00 178 LEU A O 1
ATOM 1433 N N . GLN A 1 179 ? -4.533 3.043 18.517 1.00 96.12 179 GLN A N 1
ATOM 1434 C CA . GLN A 1 179 ? -4.199 3.738 19.763 1.00 96.12 179 GLN A CA 1
ATOM 1435 C C . GLN A 1 179 ? -5.439 4.377 20.398 1.00 96.12 179 GLN A C 1
ATOM 1437 O O . GLN A 1 179 ? -5.686 4.163 21.583 1.00 96.12 179 GLN A O 1
ATOM 1442 N N . GLU A 1 180 ? -6.263 5.073 19.611 1.00 93.25 180 GLU A N 1
ATOM 1443 C CA . GLU A 1 180 ? -7.535 5.644 20.077 1.00 93.25 180 GLU A CA 1
ATOM 1444 C C . GLU A 1 180 ? -8.480 4.556 20.613 1.00 93.25 180 GLU A C 1
ATOM 1446 O O . GLU A 1 180 ? -9.105 4.721 21.662 1.00 93.25 180 GLU A O 1
ATOM 1451 N N . GLN A 1 181 ? -8.543 3.401 19.943 1.00 88.31 181 GLN A N 1
ATOM 1452 C CA . GLN A 1 181 ? -9.329 2.260 20.410 1.00 88.31 181 GLN A CA 1
ATOM 1453 C C . GLN A 1 181 ? -8.783 1.678 21.725 1.00 88.31 181 GLN A C 1
ATOM 1455 O O . GLN A 1 181 ? -9.557 1.296 22.605 1.00 88.31 181 GLN A O 1
ATOM 1460 N N . GLU A 1 182 ? -7.461 1.600 21.889 1.00 92.75 182 GLU A N 1
ATOM 1461 C CA . GLU A 1 182 ? -6.836 1.129 23.127 1.00 92.75 182 GLU A CA 1
ATOM 1462 C C . GLU A 1 182 ? -7.097 2.090 24.297 1.00 92.75 182 GLU A C 1
ATOM 1464 O O . GLU A 1 182 ? -7.431 1.642 25.398 1.00 92.75 182 GLU A O 1
ATOM 1469 N N . GLU A 1 183 ? -6.998 3.400 24.070 1.00 92.06 183 GLU A N 1
ATOM 1470 C CA . GLU A 1 183 ? -7.321 4.421 25.072 1.00 92.06 183 GLU A CA 1
ATOM 1471 C C . GLU A 1 183 ? -8.797 4.378 25.471 1.00 92.06 183 GLU A C 1
ATOM 1473 O O . GLU A 1 183 ? -9.116 4.389 26.663 1.00 92.06 183 GLU A O 1
ATOM 1478 N N . MET A 1 184 ? -9.697 4.219 24.499 1.00 84.69 184 MET A N 1
ATOM 1479 C CA . MET A 1 184 ? -11.124 4.042 24.759 1.00 84.69 184 MET A CA 1
ATOM 1480 C C . MET A 1 184 ? -11.390 2.782 25.593 1.00 84.69 184 MET A C 1
ATOM 1482 O O . MET A 1 184 ? -12.129 2.832 26.575 1.00 84.69 184 MET A O 1
ATOM 1486 N N . ASN A 1 185 ? -10.740 1.661 25.272 1.00 83.56 185 ASN A N 1
ATOM 1487 C CA . ASN A 1 185 ? -10.865 0.426 26.048 1.00 83.56 185 ASN A CA 1
ATOM 1488 C C . ASN A 1 185 ? -10.335 0.581 27.481 1.00 83.56 185 ASN A C 1
ATOM 1490 O O . ASN A 1 185 ? -10.938 0.050 28.418 1.00 83.56 185 ASN A O 1
ATOM 1494 N N . LYS A 1 186 ? -9.235 1.321 27.680 1.00 88.31 186 LYS A N 1
ATOM 1495 C CA . LYS A 1 186 ? -8.726 1.659 29.020 1.00 88.31 186 LYS A CA 1
ATOM 1496 C C . LYS A 1 186 ? -9.748 2.486 29.793 1.00 88.31 186 LYS A C 1
ATOM 1498 O O . LYS A 1 186 ? -10.033 2.156 30.945 1.00 88.31 186 LYS A O 1
ATOM 1503 N N . LEU A 1 187 ? -10.343 3.499 29.167 1.00 86.12 187 LEU A N 1
ATOM 1504 C CA . LEU A 1 187 ? -11.372 4.325 29.795 1.00 86.12 187 LEU A CA 1
ATOM 1505 C C . LEU A 1 187 ? -12.596 3.488 30.193 1.00 86.12 187 LEU A C 1
ATOM 1507 O O . LEU A 1 187 ? -12.982 3.499 31.360 1.00 86.12 187 LEU A O 1
ATOM 1511 N N . ILE A 1 188 ? -13.122 2.671 29.273 1.00 80.69 188 ILE A N 1
ATOM 1512 C CA . ILE A 1 188 ? -14.249 1.759 29.531 1.00 80.69 188 ILE A CA 1
ATOM 1513 C C . ILE A 1 188 ? -13.930 0.817 30.694 1.00 80.69 188 ILE A C 1
ATOM 1515 O O . ILE A 1 188 ? -14.758 0.631 31.585 1.00 80.69 188 ILE A O 1
ATOM 1519 N N . LYS A 1 189 ? -12.727 0.236 30.737 1.00 83.19 189 LYS A N 1
ATOM 1520 C CA . LYS A 1 189 ? -12.318 -0.645 31.839 1.00 83.19 189 LYS A CA 1
ATOM 1521 C C . LYS A 1 189 ? -12.292 0.090 33.184 1.00 83.19 189 LYS A C 1
ATOM 1523 O O . LYS A 1 189 ? -12.695 -0.478 34.194 1.00 83.19 189 LYS A O 1
ATOM 1528 N N . THR A 1 190 ? -11.838 1.339 33.203 1.00 85.31 190 THR A N 1
ATOM 1529 C CA . THR A 1 190 ? -11.714 2.134 34.435 1.00 85.31 190 THR A CA 1
ATOM 1530 C C . THR A 1 190 ? -13.084 2.547 34.975 1.00 85.31 190 THR A C 1
ATOM 1532 O O . THR A 1 190 ? -13.387 2.320 36.145 1.00 85.31 190 THR A O 1
ATOM 1535 N N . GLU A 1 191 ? -13.940 3.078 34.103 1.00 81.62 191 GLU A N 1
ATOM 1536 C CA . GLU A 1 191 ? -15.305 3.494 34.441 1.00 81.62 191 GLU A CA 1
ATOM 1537 C C . GLU A 1 191 ? -16.181 2.289 34.822 1.00 81.62 191 GLU A C 1
ATOM 1539 O O . GLU A 1 191 ? -16.937 2.318 35.793 1.00 81.62 191 GLU A O 1
ATOM 1544 N N . SER A 1 192 ? -16.031 1.166 34.116 1.00 78.31 192 SER A N 1
ATOM 1545 C CA . SER A 1 192 ? -16.8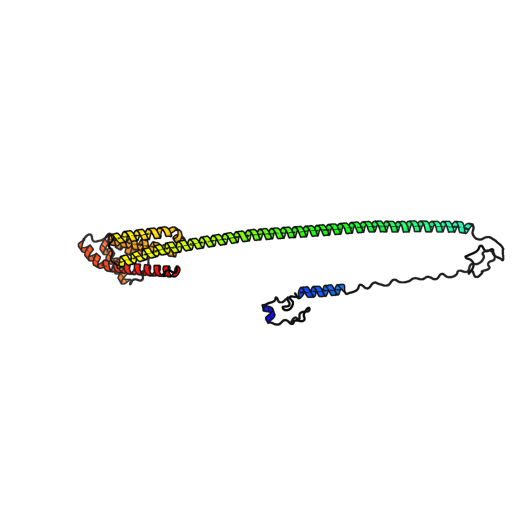01 -0.040 34.419 1.00 78.31 192 SER A CA 1
ATOM 1546 C C . SER A 1 192 ? -16.385 -0.715 35.732 1.00 78.31 192 SER A C 1
ATOM 1548 O O . SER A 1 192 ? -17.243 -1.242 36.443 1.00 78.31 192 SER A O 1
ATOM 1550 N N . LEU A 1 193 ? -15.111 -0.608 36.130 1.00 83.62 193 LEU A N 1
ATOM 1551 C CA . LEU A 1 193 ? -14.658 -0.990 37.470 1.00 83.62 193 LEU A CA 1
ATOM 1552 C C . LEU A 1 193 ? -15.285 -0.104 38.561 1.00 83.62 193 LEU A C 1
ATOM 1554 O O . LEU A 1 193 ? -15.669 -0.607 39.619 1.00 83.62 193 LEU A O 1
ATOM 1558 N N . ALA A 1 194 ? -15.401 1.207 38.323 1.00 78.69 194 ALA A N 1
ATOM 1559 C CA . ALA A 1 194 ? -16.049 2.126 39.259 1.00 78.69 194 ALA A CA 1
ATOM 1560 C C . ALA A 1 194 ? -17.535 1.775 39.450 1.00 78.69 194 ALA A C 1
ATOM 1562 O O . ALA A 1 194 ? -17.991 1.638 40.589 1.00 78.69 194 ALA A O 1
ATOM 1563 N N . ALA A 1 195 ? -18.255 1.523 38.352 1.00 76.31 195 ALA A N 1
ATOM 1564 C CA . ALA A 1 195 ? -19.646 1.073 38.386 1.00 76.31 195 ALA A CA 1
ATOM 1565 C C . ALA A 1 195 ? -19.805 -0.271 39.121 1.00 76.31 195 ALA A C 1
ATOM 1567 O O . ALA A 1 195 ? -20.671 -0.403 39.988 1.00 76.31 195 ALA A O 1
ATOM 1568 N N . TYR A 1 196 ? -18.934 -1.248 38.845 1.00 79.56 196 TYR A N 1
ATOM 1569 C CA . TYR A 1 196 ? -18.926 -2.536 39.544 1.00 79.56 196 TYR A CA 1
ATOM 1570 C C . TYR A 1 196 ? -18.756 -2.372 41.063 1.00 79.56 196 TYR A C 1
ATOM 1572 O O . TYR A 1 196 ? -19.524 -2.930 41.849 1.00 79.56 196 TYR A O 1
ATOM 1580 N N . ASN A 1 197 ? -17.791 -1.556 41.497 1.00 82.19 197 ASN A N 1
ATOM 1581 C CA . ASN A 1 197 ? -17.559 -1.298 42.919 1.00 82.19 197 ASN A CA 1
ATOM 1582 C C . ASN A 1 197 ? -18.754 -0.600 43.590 1.00 82.19 197 ASN A C 1
ATOM 1584 O O . ASN A 1 197 ? -19.073 -0.901 44.745 1.00 82.19 197 ASN A O 1
ATOM 1588 N N . ALA A 1 198 ? -19.437 0.302 42.878 1.00 77.00 198 ALA A N 1
ATOM 1589 C CA . ALA A 1 198 ? -20.657 0.938 43.366 1.00 77.00 198 ALA A CA 1
ATOM 1590 C C . ALA A 1 198 ? -21.788 -0.087 43.563 1.00 77.00 198 ALA A C 1
ATOM 1592 O O . ALA A 1 198 ? -22.412 -0.111 44.625 1.00 77.00 198 ALA A O 1
ATOM 1593 N N . LEU A 1 199 ? -21.994 -0.992 42.599 1.00 76.44 199 LEU A N 1
ATOM 1594 C CA . LEU A 1 199 ? -22.980 -2.076 42.701 1.00 76.44 199 LEU A CA 1
ATOM 1595 C C . LEU A 1 199 ? -22.671 -3.032 43.860 1.00 76.44 199 LEU A C 1
ATOM 1597 O O . LEU A 1 199 ? -23.553 -3.346 44.657 1.00 76.44 199 LEU A O 1
ATOM 1601 N N . LYS A 1 200 ? -21.405 -3.425 44.028 1.00 79.94 200 LYS A N 1
ATOM 1602 C CA . LYS A 1 200 ? -20.968 -4.276 45.147 1.00 79.94 200 LYS A CA 1
ATOM 1603 C C . LYS A 1 200 ? -21.235 -3.629 46.510 1.00 79.94 200 LYS A C 1
ATOM 1605 O O . LYS A 1 200 ? -21.587 -4.307 47.474 1.00 79.94 200 LYS A O 1
ATOM 1610 N N . LYS A 1 201 ? -21.110 -2.300 46.600 1.00 79.25 201 LYS A N 1
ATOM 1611 C CA . LYS A 1 201 ? -21.451 -1.538 47.808 1.00 79.25 201 LYS A CA 1
ATOM 1612 C C . LYS A 1 201 ? -22.957 -1.546 48.088 1.00 79.25 201 LYS A C 1
ATOM 1614 O O . LYS A 1 201 ? -23.339 -1.649 49.252 1.00 79.25 201 LYS A O 1
ATOM 1619 N N . ILE A 1 202 ? -23.797 -1.467 47.051 1.00 74.81 202 ILE A N 1
ATOM 1620 C CA . ILE A 1 202 ? -25.259 -1.598 47.180 1.00 74.81 202 ILE A CA 1
ATOM 1621 C C . ILE A 1 202 ? -25.620 -2.980 47.726 1.00 74.81 202 ILE A C 1
ATOM 1623 O O . ILE A 1 202 ? -26.381 -3.067 48.690 1.00 74.81 202 ILE A O 1
ATOM 1627 N N . ASP A 1 203 ? -25.035 -4.040 47.167 1.00 76.00 203 ASP A N 1
ATOM 1628 C CA . ASP A 1 203 ? -25.282 -5.417 47.606 1.00 76.00 203 ASP A CA 1
ATOM 1629 C C . ASP A 1 203 ? -24.916 -5.616 49.092 1.00 76.00 203 ASP A C 1
ATOM 1631 O O . ASP A 1 203 ? -25.732 -6.058 49.905 1.00 76.00 203 ASP A O 1
ATOM 1635 N N . ALA A 1 204 ? -23.741 -5.133 49.510 1.00 76.94 204 ALA A N 1
ATOM 1636 C CA . ALA A 1 204 ? -23.330 -5.164 50.916 1.00 76.94 204 ALA A CA 1
ATOM 1637 C C . ALA A 1 204 ? -24.273 -4.369 51.850 1.00 76.94 204 ALA A C 1
ATOM 1639 O O . ALA A 1 204 ? -24.528 -4.767 52.993 1.00 76.94 204 ALA A O 1
ATOM 1640 N N . MET A 1 205 ? -24.816 -3.238 51.387 1.00 71.81 205 MET A N 1
ATOM 1641 C CA . MET A 1 205 ? -25.779 -2.432 52.150 1.00 71.81 205 MET A CA 1
ATOM 1642 C C . MET A 1 205 ? -27.146 -3.102 52.297 1.00 71.81 205 MET A C 1
ATOM 1644 O O . MET A 1 205 ? -27.793 -2.932 53.336 1.00 71.81 205 MET A O 1
ATOM 1648 N N . MET A 1 206 ? -27.567 -3.860 51.282 1.00 66.12 206 MET A N 1
ATOM 1649 C CA . MET A 1 206 ? -28.798 -4.654 51.302 1.00 66.12 206 MET A CA 1
ATOM 1650 C C . MET A 1 206 ? -28.688 -5.800 52.305 1.00 66.12 206 MET A C 1
ATOM 1652 O O . MET A 1 206 ? -29.592 -5.995 53.117 1.00 66.12 206 MET A O 1
ATOM 1656 N N . LEU A 1 207 ? -27.555 -6.507 52.309 1.00 74.00 207 LEU A N 1
ATOM 1657 C CA . LEU A 1 207 ? -27.309 -7.623 53.226 1.00 74.00 207 LEU A CA 1
ATOM 1658 C C . LEU A 1 207 ? -27.165 -7.180 54.692 1.00 74.00 207 LEU A C 1
ATOM 1660 O O . LEU A 1 207 ? -27.517 -7.930 55.598 1.00 74.00 207 LEU A O 1
ATOM 1664 N N . SER A 1 208 ? -26.682 -5.959 54.942 1.00 76.62 208 SER A N 1
ATOM 1665 C CA . SER A 1 208 ? -26.459 -5.434 56.301 1.00 76.62 208 SER A CA 1
ATOM 1666 C C . SER A 1 208 ? -27.685 -4.775 56.950 1.00 76.62 208 SER A C 1
ATOM 1668 O O . SER A 1 208 ? -27.596 -4.325 58.092 1.00 76.62 208 SER A O 1
ATOM 1670 N N . GLY A 1 209 ? -28.833 -4.703 56.260 1.00 68.31 209 GLY A N 1
ATOM 1671 C CA . GLY A 1 209 ? -30.064 -4.113 56.809 1.00 68.31 209 GLY A CA 1
ATOM 1672 C C . GLY A 1 209 ? -29.967 -2.605 57.085 1.00 68.31 209 GLY A C 1
ATOM 1673 O O . GLY A 1 209 ? -30.653 -2.084 57.966 1.00 68.31 209 GLY A O 1
ATOM 1674 N N . SER A 1 210 ? -29.087 -1.900 56.367 1.00 65.12 210 SER A N 1
ATOM 1675 C CA . SER A 1 210 ? -28.841 -0.469 56.570 1.00 65.12 210 SER A CA 1
ATOM 1676 C C . SER A 1 210 ? -30.076 0.405 56.273 1.00 65.12 210 SER A C 1
ATOM 1678 O O . SER A 1 210 ? -30.957 0.050 55.491 1.00 65.12 210 SER A O 1
ATOM 1680 N N . THR A 1 211 ? -30.174 1.566 56.930 1.00 63.81 211 THR A N 1
ATOM 1681 C CA . THR A 1 211 ? -31.360 2.435 56.859 1.00 63.81 211 THR A CA 1
ATOM 1682 C C . THR A 1 211 ? -31.544 3.095 55.483 1.00 63.81 211 THR A C 1
ATOM 1684 O O . THR A 1 211 ? -30.586 3.503 54.826 1.00 63.81 211 THR A O 1
ATOM 1687 N N . TYR A 1 212 ? -32.811 3.282 55.085 1.00 59.75 212 TYR A N 1
ATOM 1688 C CA . TYR A 1 212 ? -33.274 3.847 53.801 1.00 59.75 212 TYR A CA 1
ATOM 1689 C C . TYR A 1 212 ? -32.496 5.082 53.311 1.00 59.75 212 TYR A C 1
ATOM 1691 O O . TYR A 1 212 ? -32.207 5.225 52.123 1.00 59.75 212 TYR A O 1
ATOM 1699 N N . ARG A 1 213 ? -32.125 5.978 54.236 1.00 63.09 213 ARG A N 1
ATOM 1700 C CA . ARG A 1 213 ? -31.456 7.246 53.913 1.00 63.09 213 ARG A CA 1
ATOM 1701 C C . ARG A 1 213 ? -30.056 7.034 53.317 1.00 63.09 213 ARG A C 1
ATOM 1703 O O . ARG A 1 213 ? -29.637 7.820 52.474 1.00 63.09 213 ARG A O 1
ATOM 1710 N N . ASN A 1 214 ? -29.370 5.957 53.702 1.00 69.62 214 ASN A N 1
ATOM 1711 C CA . ASN A 1 214 ? -28.064 5.605 53.146 1.00 69.62 214 ASN A CA 1
ATOM 1712 C C . ASN A 1 214 ? -28.196 4.893 51.793 1.00 69.62 214 ASN A C 1
ATOM 1714 O O . ASN A 1 214 ? -27.381 5.129 50.906 1.00 69.62 214 ASN A O 1
ATOM 1718 N N . TYR A 1 215 ? -29.254 4.100 51.604 1.00 66.19 215 TYR A N 1
ATOM 1719 C CA . TYR A 1 215 ? -29.504 3.380 50.354 1.00 66.19 215 TYR A CA 1
ATOM 1720 C C . TYR A 1 215 ? -29.784 4.325 49.178 1.00 66.19 215 TYR A C 1
ATOM 1722 O O . TYR A 1 215 ? -29.161 4.205 48.127 1.00 66.19 215 TYR A O 1
ATOM 1730 N N . SER A 1 216 ? -30.654 5.326 49.369 1.00 71.88 216 SER A N 1
ATOM 1731 C CA . SER A 1 216 ? -30.999 6.277 48.299 1.00 71.88 216 SER A CA 1
ATOM 1732 C C . SER A 1 216 ? -29.783 7.032 47.758 1.00 71.88 216 SER A C 1
ATOM 1734 O O . SER A 1 216 ? -29.723 7.287 46.558 1.00 71.88 216 SER A O 1
ATOM 1736 N N . LYS A 1 217 ? -28.824 7.391 48.622 1.00 75.44 217 LYS A N 1
ATOM 1737 C CA . LYS A 1 217 ? -27.608 8.088 48.193 1.00 75.44 217 LYS A CA 1
ATOM 1738 C C . LYS A 1 217 ? -26.709 7.170 47.367 1.00 75.44 217 LYS A C 1
ATOM 1740 O O . LYS A 1 217 ? -26.268 7.568 46.302 1.00 75.44 217 LYS A O 1
ATOM 1745 N N . VAL A 1 218 ? -26.497 5.933 47.817 1.00 71.44 218 VAL A N 1
ATOM 1746 C CA . VAL A 1 218 ? -25.637 4.982 47.096 1.00 71.44 218 VAL A CA 1
ATOM 1747 C C . VAL A 1 218 ? -26.242 4.570 45.750 1.00 71.44 218 VAL A C 1
ATOM 1749 O O . VAL A 1 218 ? -25.504 4.407 44.785 1.00 71.44 218 VAL A O 1
ATOM 1752 N N . VAL A 1 219 ? -27.572 4.482 45.645 1.00 72.38 219 VAL A N 1
ATOM 1753 C CA . VAL A 1 219 ? -28.256 4.237 44.364 1.00 72.38 219 VAL A CA 1
ATOM 1754 C C . VAL A 1 219 ? -28.081 5.396 43.380 1.00 72.38 219 VAL A C 1
ATOM 1756 O O . VAL A 1 219 ? -27.873 5.142 42.194 1.00 72.38 219 VAL A O 1
ATOM 1759 N N . GLU A 1 220 ? -28.168 6.649 43.839 1.00 76.25 220 GLU A N 1
ATOM 1760 C CA . GLU A 1 220 ? -27.925 7.816 42.978 1.00 76.25 220 GLU A CA 1
ATOM 1761 C C . GLU A 1 220 ? -26.440 7.964 42.615 1.00 76.25 220 GLU A C 1
ATOM 1763 O O . GLU A 1 220 ? -26.141 8.261 41.461 1.00 76.25 220 GLU A O 1
ATOM 1768 N N . ASP A 1 221 ? -25.514 7.662 43.533 1.00 75.19 221 ASP A N 1
ATOM 1769 C CA . ASP A 1 221 ? -24.075 7.620 43.237 1.00 75.19 221 ASP A CA 1
ATOM 1770 C C . ASP A 1 221 ? -23.779 6.557 42.155 1.00 75.19 221 ASP A C 1
ATOM 1772 O O . ASP A 1 221 ? -23.123 6.848 41.157 1.00 75.19 221 ASP A O 1
ATOM 1776 N N . ALA A 1 222 ? -24.329 5.342 42.285 1.00 71.62 222 ALA A N 1
ATOM 1777 C CA . ALA A 1 222 ? -24.168 4.280 41.287 1.00 71.62 222 ALA A CA 1
ATOM 1778 C C . ALA A 1 222 ? -24.797 4.640 39.934 1.00 71.62 222 ALA A C 1
ATOM 1780 O O . ALA A 1 222 ? -24.227 4.355 38.883 1.00 71.62 222 ALA A O 1
ATOM 1781 N N . ARG A 1 223 ? -25.959 5.303 39.945 1.00 76.06 223 ARG A N 1
ATOM 1782 C CA . ARG A 1 223 ? -26.591 5.812 38.726 1.00 76.06 223 ARG A CA 1
ATOM 1783 C C . ARG A 1 223 ? -25.716 6.858 38.045 1.00 76.06 223 ARG A C 1
ATOM 1785 O O . ARG A 1 223 ? -25.591 6.812 36.828 1.00 76.06 223 ARG A O 1
ATOM 1792 N N . HIS A 1 224 ? -25.128 7.780 38.802 1.00 79.69 224 HIS A N 1
ATOM 1793 C CA . HIS A 1 224 ? -24.260 8.806 38.238 1.00 79.69 224 HIS A CA 1
ATOM 1794 C C . HIS A 1 224 ? -23.049 8.187 37.524 1.00 79.69 224 HIS A C 1
ATOM 1796 O O . HIS A 1 224 ? -22.738 8.595 36.409 1.00 79.69 224 HIS A O 1
ATOM 1802 N N . GLU A 1 225 ? -22.425 7.159 38.108 1.00 76.19 225 GLU A N 1
ATOM 1803 C CA . GLU A 1 225 ? -21.332 6.419 37.457 1.00 76.19 225 GLU A CA 1
ATOM 1804 C C . GLU A 1 225 ? -21.809 5.633 36.220 1.00 76.19 225 GLU A C 1
ATOM 1806 O O . GLU A 1 225 ? -21.151 5.637 35.182 1.00 76.19 225 GLU A O 1
ATOM 1811 N N . LEU A 1 226 ? -22.994 5.015 36.270 1.00 72.31 226 LEU A N 1
ATOM 1812 C CA . LEU A 1 226 ? -23.575 4.335 35.105 1.00 72.31 226 LEU A CA 1
ATOM 1813 C C . LEU A 1 226 ? -23.965 5.308 33.975 1.00 72.31 226 LEU A C 1
ATOM 1815 O O . LEU A 1 226 ? -23.826 4.973 32.800 1.00 72.31 226 LEU A O 1
ATOM 1819 N N . ASP A 1 227 ? -24.420 6.518 34.301 1.00 78.81 227 ASP A N 1
ATOM 1820 C CA . ASP A 1 227 ? -24.746 7.552 33.314 1.00 78.81 227 ASP A CA 1
ATOM 1821 C C . ASP A 1 227 ? -23.479 8.057 32.589 1.00 78.81 227 ASP A C 1
ATOM 1823 O O . ASP A 1 227 ? -23.550 8.338 31.392 1.00 78.81 227 ASP A O 1
ATOM 1827 N N . LYS A 1 228 ? -22.307 8.093 33.250 1.00 77.25 228 LYS A N 1
ATOM 1828 C CA . LYS A 1 228 ? -21.014 8.382 32.586 1.00 77.25 228 LYS A CA 1
ATOM 1829 C C . LYS A 1 228 ? -20.643 7.323 31.554 1.00 77.25 228 LYS A C 1
ATOM 1831 O O . LYS A 1 228 ? -20.019 7.635 30.541 1.00 77.25 228 LYS A O 1
ATOM 1836 N N . LEU A 1 229 ? -21.050 6.079 31.796 1.00 70.81 229 LEU A N 1
ATOM 1837 C CA . LEU A 1 229 ? -20.808 4.977 30.880 1.00 70.81 229 LEU A CA 1
ATOM 1838 C C . LEU A 1 229 ? -21.742 4.998 29.665 1.00 70.81 229 LEU A C 1
ATOM 1840 O O . LEU A 1 229 ? -21.360 4.460 28.627 1.00 70.81 229 LEU A O 1
ATOM 1844 N N . ARG A 1 230 ? -22.926 5.626 29.752 1.00 76.69 230 ARG A N 1
ATOM 1845 C CA . ARG A 1 230 ? -23.983 5.584 28.719 1.00 76.69 230 ARG A CA 1
ATOM 1846 C C . ARG A 1 230 ? -23.493 5.780 27.272 1.00 76.69 230 ARG A C 1
ATOM 1848 O O . ARG A 1 230 ? -23.871 4.952 26.448 1.00 76.69 230 ARG A O 1
ATOM 1855 N N . PRO A 1 231 ? -22.629 6.763 26.940 1.00 76.06 231 PRO A N 1
ATOM 1856 C CA . PRO A 1 231 ? -22.141 6.949 25.567 1.00 76.06 231 PRO A CA 1
ATOM 1857 C C . PRO A 1 231 ? -21.369 5.739 25.017 1.00 76.06 231 PRO A C 1
ATOM 1859 O O . PRO A 1 231 ? -21.336 5.515 23.810 1.00 76.06 231 PRO A O 1
ATOM 1862 N N . TYR A 1 232 ? -20.757 4.951 25.903 1.00 68.19 232 TYR A N 1
ATOM 1863 C CA . TYR A 1 232 ? -20.005 3.744 25.567 1.00 68.19 232 TYR A CA 1
ATOM 1864 C C . TYR A 1 232 ? -20.892 2.486 25.579 1.00 68.19 232 TYR A C 1
ATOM 1866 O O . TYR A 1 232 ? -20.576 1.501 24.908 1.00 68.19 232 TYR A O 1
ATOM 1874 N N . LEU A 1 233 ? -22.014 2.506 26.316 1.00 64.50 233 LEU A N 1
ATOM 1875 C CA . LEU A 1 233 ? -22.963 1.385 26.400 1.00 64.50 233 LEU A CA 1
ATOM 1876 C C . LEU A 1 233 ? -23.731 1.186 25.083 1.00 64.50 233 LEU A C 1
ATOM 1878 O O . LEU A 1 233 ? -23.981 0.038 24.723 1.00 64.50 233 LEU A O 1
ATOM 1882 N N . ASP A 1 234 ? -24.030 2.253 24.332 1.00 60.56 234 ASP A N 1
ATOM 1883 C CA . ASP A 1 234 ? -24.752 2.168 23.045 1.00 60.56 234 ASP A CA 1
ATOM 1884 C C . ASP A 1 234 ? -24.002 1.337 21.988 1.00 60.56 234 ASP A C 1
ATOM 1886 O O . ASP A 1 234 ? -24.607 0.749 21.091 1.00 60.56 234 ASP A O 1
ATOM 1890 N N . GLN A 1 235 ? -22.679 1.210 22.119 1.00 59.72 235 GLN A N 1
ATOM 1891 C CA . GLN A 1 235 ? -21.862 0.359 21.247 1.00 59.72 235 GLN A CA 1
ATOM 1892 C C . GLN A 1 235 ? -21.808 -1.107 21.716 1.00 59.72 235 GLN A C 1
ATOM 1894 O O . GLN A 1 235 ? -21.387 -1.994 20.971 1.00 59.72 235 GLN A O 1
ATOM 1899 N N . SER A 1 236 ? -22.256 -1.397 22.940 1.00 58.16 236 SER A N 1
ATOM 1900 C CA . SER A 1 236 ? -22.123 -2.692 23.601 1.00 58.16 236 SER A CA 1
ATOM 1901 C C . SER A 1 236 ? -23.486 -3.224 24.062 1.00 58.16 236 SER A C 1
ATOM 1903 O O . SER A 1 236 ? -23.914 -2.992 25.194 1.00 58.16 236 SER A O 1
ATOM 1905 N N . LYS A 1 237 ? -24.119 -4.062 23.226 1.00 58.78 237 LYS A N 1
ATOM 1906 C CA . LYS A 1 237 ? -25.426 -4.708 23.496 1.00 58.78 237 LYS A CA 1
ATOM 1907 C C . LYS A 1 237 ? -25.575 -5.321 24.900 1.00 58.78 237 LYS A C 1
ATOM 1909 O O . LYS A 1 237 ? -26.663 -5.311 25.457 1.00 58.78 237 LYS A O 1
ATOM 1914 N N . ASN A 1 238 ? -24.497 -5.841 25.491 1.00 55.25 238 ASN A N 1
ATOM 1915 C CA . ASN A 1 238 ? -24.560 -6.540 26.784 1.00 55.25 238 ASN A CA 1
ATOM 1916 C C . ASN A 1 238 ? -24.599 -5.600 27.993 1.00 55.25 238 ASN A C 1
ATOM 1918 O O . ASN A 1 238 ? -24.950 -6.017 29.089 1.00 55.25 238 ASN A O 1
ATOM 1922 N N . LEU A 1 239 ? -24.187 -4.353 27.807 1.00 57.41 239 LEU A N 1
ATOM 1923 C CA . LEU A 1 239 ? -24.042 -3.377 28.879 1.00 57.41 239 LEU A CA 1
ATOM 1924 C C . LEU A 1 239 ? -25.339 -2.569 29.067 1.00 57.41 239 LEU A C 1
ATOM 1926 O O . LEU A 1 239 ? -25.689 -2.240 30.198 1.00 57.41 239 LEU A O 1
ATOM 1930 N N . GLY A 1 240 ? -26.102 -2.373 27.983 1.00 62.94 240 GLY A N 1
ATOM 1931 C CA . GLY A 1 240 ? -27.489 -1.899 28.044 1.00 62.94 240 GLY A CA 1
ATOM 1932 C C . GLY A 1 240 ? -28.379 -2.809 28.896 1.00 62.94 240 GLY A C 1
ATOM 1933 O O . GLY A 1 240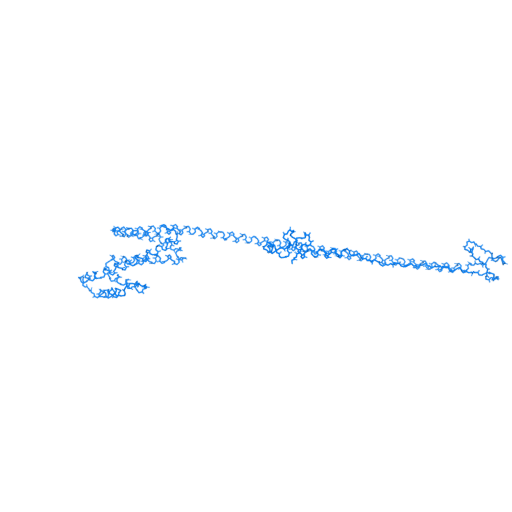 ? -29.071 -2.319 29.777 1.00 62.94 240 GLY A O 1
ATOM 1934 N N . LEU A 1 241 ? -28.243 -4.136 28.760 1.00 60.25 241 LEU A N 1
ATOM 1935 C CA . LEU A 1 241 ? -29.002 -5.105 29.566 1.00 60.25 241 LEU A CA 1
ATOM 1936 C C . LEU A 1 241 ? -28.772 -4.955 31.079 1.00 60.25 241 LEU A C 1
ATOM 1938 O O . LEU A 1 241 ? -29.708 -5.110 31.855 1.00 60.25 241 LEU A O 1
ATOM 1942 N N . ILE A 1 242 ? -27.546 -4.634 31.510 1.00 61.34 242 ILE A N 1
ATOM 1943 C CA . ILE A 1 242 ? -27.237 -4.399 32.931 1.00 61.34 242 ILE A CA 1
ATOM 1944 C C . ILE A 1 242 ? -27.890 -3.095 33.412 1.00 61.34 242 ILE A C 1
ATOM 1946 O O . ILE A 1 242 ? -28.398 -3.035 34.533 1.00 61.34 242 ILE A O 1
ATOM 1950 N N . PHE A 1 243 ? -27.900 -2.060 32.567 1.00 63.03 243 PHE A N 1
ATOM 1951 C CA . PHE A 1 243 ? -28.526 -0.777 32.880 1.00 63.03 243 PHE A CA 1
ATOM 1952 C C . PHE A 1 243 ? -30.053 -0.893 32.975 1.00 63.03 243 PHE A C 1
ATOM 1954 O O . PHE A 1 243 ? -30.638 -0.424 33.953 1.00 63.03 243 PHE A O 1
ATOM 1961 N N . ASP A 1 244 ? -30.679 -1.568 32.010 1.00 67.19 244 ASP A N 1
ATOM 1962 C CA . ASP A 1 244 ? -32.121 -1.829 31.990 1.00 67.19 244 ASP A CA 1
ATOM 1963 C C . ASP A 1 244 ? -32.530 -2.649 33.215 1.00 67.19 244 ASP A C 1
ATOM 1965 O O . ASP A 1 244 ? -33.443 -2.269 33.947 1.00 67.19 244 ASP A O 1
ATOM 1969 N N . PHE A 1 245 ? -31.766 -3.703 33.519 1.00 63.41 245 PHE A N 1
ATOM 1970 C CA . PHE A 1 245 ? -31.975 -4.530 34.702 1.00 63.41 245 PHE A CA 1
ATOM 1971 C C . PHE A 1 245 ? -31.912 -3.711 36.004 1.00 63.41 245 PHE A C 1
ATOM 1973 O O . PHE A 1 245 ? -32.742 -3.877 36.901 1.00 63.41 245 PHE A O 1
ATOM 1980 N N . TYR A 1 246 ? -30.944 -2.798 36.119 1.00 64.50 246 TYR A N 1
ATOM 1981 C CA . TYR A 1 246 ? -30.796 -1.946 37.298 1.00 64.50 246 TYR A CA 1
ATOM 1982 C C . TYR A 1 246 ? -31.949 -0.941 37.450 1.00 64.50 246 TYR A C 1
ATOM 1984 O O . TYR A 1 246 ? -32.434 -0.726 38.565 1.00 64.50 246 TYR A O 1
ATOM 1992 N N . GLN A 1 247 ? -32.420 -0.343 36.351 1.00 68.44 247 GLN A N 1
ATOM 1993 C CA . GLN A 1 247 ? -33.593 0.540 36.369 1.00 68.44 247 GLN A CA 1
ATOM 1994 C C . GLN A 1 247 ? -34.857 -0.213 36.794 1.00 68.44 247 GLN A C 1
ATOM 1996 O O . GLN A 1 247 ? -35.631 0.294 37.608 1.00 68.44 247 GLN A O 1
ATOM 2001 N N . GLU A 1 248 ? -35.026 -1.446 36.320 1.00 66.50 248 GLU A N 1
ATOM 2002 C CA . GLU A 1 248 ? -36.161 -2.297 36.678 1.00 66.50 248 GLU A CA 1
ATOM 2003 C C . GLU A 1 248 ? -36.142 -2.691 38.163 1.00 66.50 248 GLU A C 1
ATOM 2005 O O . GLU A 1 248 ? -37.139 -2.539 38.876 1.00 66.50 248 GLU A O 1
ATOM 2010 N N . ALA A 1 249 ? -34.975 -3.099 38.675 1.00 59.09 249 ALA A N 1
ATOM 2011 C CA . ALA A 1 249 ? -34.782 -3.404 40.091 1.00 59.09 249 ALA A CA 1
ATOM 2012 C C . ALA A 1 249 ? -35.016 -2.175 40.992 1.00 59.09 249 ALA A C 1
ATOM 2014 O O . ALA A 1 249 ? -35.610 -2.292 42.070 1.00 59.09 249 ALA A O 1
ATOM 2015 N N . LYS A 1 250 ? -34.592 -0.981 40.547 1.00 63.31 250 LYS A N 1
ATOM 2016 C CA . LYS A 1 250 ? -34.852 0.291 41.238 1.00 63.31 250 LYS A CA 1
ATOM 2017 C C . LYS A 1 250 ? -36.345 0.585 41.307 1.00 63.31 250 LYS A C 1
ATOM 2019 O O . LYS A 1 250 ? -36.831 0.905 42.393 1.00 63.31 250 LYS A O 1
ATOM 2024 N N . HIS A 1 251 ? -37.054 0.472 40.185 1.00 65.12 251 HIS A N 1
ATOM 2025 C CA . HIS A 1 251 ? -38.485 0.744 40.127 1.00 65.12 251 HIS A CA 1
ATOM 2026 C C . HIS A 1 251 ? -39.250 -0.179 41.085 1.00 65.12 251 HIS A C 1
ATOM 2028 O O . HIS A 1 251 ? -39.943 0.303 41.976 1.00 65.12 251 HIS A O 1
ATOM 2034 N N . LEU A 1 252 ? -38.997 -1.490 41.036 1.00 59.31 252 LEU A N 1
ATOM 2035 C CA . LEU A 1 252 ? -39.593 -2.462 41.963 1.00 59.31 252 LEU A CA 1
ATOM 2036 C C . LEU A 1 252 ? -39.337 -2.140 43.436 1.00 59.31 252 LEU A C 1
ATOM 2038 O O . LEU A 1 252 ? -40.233 -2.268 44.273 1.00 59.31 252 LEU A O 1
ATOM 2042 N N . TRP A 1 253 ? -38.117 -1.725 43.774 1.00 59.56 253 TRP A N 1
ATOM 2043 C CA . TRP A 1 253 ? -37.770 -1.382 45.148 1.00 59.56 253 TRP A CA 1
ATOM 2044 C C . TRP A 1 253 ? -38.450 -0.087 45.610 1.00 59.56 253 TRP A C 1
ATOM 2046 O O . TRP A 1 253 ? -38.972 -0.035 46.725 1.00 59.56 253 TRP A O 1
ATOM 2056 N N . GLN A 1 254 ? -38.504 0.941 44.757 1.00 61.38 254 GLN A N 1
ATOM 2057 C CA . GLN A 1 254 ? -39.223 2.189 45.040 1.00 61.38 254 GLN A CA 1
ATOM 2058 C C . GLN A 1 254 ? -40.722 1.939 45.237 1.00 61.38 254 GLN A C 1
ATOM 2060 O O . GLN A 1 254 ? -41.306 2.449 46.193 1.00 61.38 254 GLN A O 1
ATOM 2065 N N . THR A 1 255 ? -41.317 1.081 44.410 1.00 61.38 255 THR A N 1
ATOM 2066 C CA . THR A 1 255 ? -42.723 0.676 44.506 1.00 61.38 255 THR A CA 1
ATOM 2067 C C . THR A 1 255 ? -42.998 -0.173 45.752 1.00 61.38 255 THR A C 1
ATOM 2069 O O . THR A 1 255 ? -44.029 -0.024 46.403 1.00 61.38 255 THR A O 1
ATOM 2072 N N . LYS A 1 256 ? -42.046 -1.016 46.178 1.00 58.06 256 LYS A N 1
ATOM 2073 C CA . LYS A 1 256 ? -42.143 -1.763 47.446 1.00 58.06 256 LYS A CA 1
ATOM 2074 C C . LYS A 1 256 ? -42.116 -0.829 48.654 1.00 58.06 256 LYS A C 1
ATOM 2076 O O . LYS A 1 256 ? -42.826 -1.061 49.631 1.00 58.06 256 LYS A O 1
ATOM 2081 N N . MET A 1 257 ? -41.308 0.226 48.584 1.00 50.47 257 MET A N 1
ATOM 2082 C CA . MET A 1 257 ? -41.134 1.192 49.669 1.00 50.47 257 MET A CA 1
ATOM 2083 C C . MET A 1 257 ? -42.240 2.254 49.733 1.00 50.47 257 MET A C 1
ATOM 2085 O O . MET A 1 257 ? -42.509 2.760 50.821 1.00 50.47 257 MET A O 1
ATOM 2089 N N . SER A 1 258 ? -42.917 2.570 48.623 1.00 62.47 258 SER A N 1
ATOM 2090 C CA . SER A 1 258 ? -44.075 3.480 48.623 1.00 62.47 258 SER A CA 1
ATOM 2091 C C . SER A 1 258 ? -45.286 2.897 49.365 1.00 62.47 258 SER A C 1
ATOM 2093 O O . SER A 1 258 ? -46.207 3.631 49.724 1.00 62.47 258 SER A O 1
ATOM 2095 N N . GLY A 1 259 ? -45.284 1.582 49.621 1.00 57.38 259 GLY A N 1
ATOM 2096 C CA . GLY A 1 259 ? -46.407 0.864 50.220 1.00 57.38 259 GLY A CA 1
ATOM 2097 C C . GLY A 1 259 ? -47.607 0.742 49.279 1.00 57.38 259 GLY A C 1
ATOM 2098 O O . GLY A 1 259 ? -48.671 0.289 49.709 1.00 57.38 259 GLY A O 1
ATOM 2099 N N . ASP A 1 260 ? -47.448 1.131 48.011 1.00 67.12 260 ASP A N 1
ATOM 2100 C CA . ASP A 1 260 ? -48.480 1.020 46.995 1.00 67.12 260 ASP A CA 1
ATOM 2101 C C . ASP A 1 260 ? -48.456 -0.376 46.365 1.00 67.12 260 ASP A C 1
ATOM 2103 O O . ASP A 1 260 ? -47.816 -0.654 45.351 1.00 67.12 260 ASP A O 1
ATOM 2107 N N . VAL A 1 261 ? -49.149 -1.292 47.039 1.00 59.03 261 VAL A N 1
ATOM 2108 C CA . VAL A 1 261 ? -49.230 -2.710 46.669 1.00 59.03 261 VAL A CA 1
ATOM 2109 C C . VAL A 1 261 ? -49.853 -2.912 45.279 1.00 59.03 261 VAL A C 1
ATOM 2111 O O . VAL A 1 261 ? -49.539 -3.896 44.617 1.00 59.03 261 VAL A O 1
ATOM 2114 N N . LEU A 1 262 ? -50.694 -1.978 44.818 1.00 63.50 262 LEU A N 1
ATOM 2115 C CA . LEU A 1 262 ? -51.303 -2.008 43.485 1.00 63.50 262 LEU A CA 1
ATOM 2116 C C . LEU A 1 262 ? -50.253 -1.804 42.394 1.00 63.50 262 LEU A C 1
ATOM 2118 O O . LEU A 1 262 ? -50.094 -2.674 41.540 1.00 63.50 262 LEU A O 1
ATOM 2122 N N . SER A 1 263 ? -49.468 -0.730 42.503 1.00 67.69 263 SER A N 1
ATOM 2123 C CA . SER A 1 263 ? -48.332 -0.480 41.612 1.00 67.69 263 SER A CA 1
ATOM 2124 C C . SER A 1 263 ? -47.332 -1.646 41.632 1.00 67.69 263 SER A C 1
ATOM 2126 O O . SER A 1 263 ? -46.775 -2.016 40.602 1.00 67.69 263 SER A O 1
ATOM 2128 N N . LEU A 1 264 ? -47.131 -2.287 42.792 1.00 63.12 264 LEU A N 1
ATOM 2129 C CA . LEU A 1 264 ? -46.240 -3.446 42.911 1.00 63.12 264 LEU A CA 1
ATOM 2130 C C . LEU A 1 264 ? -46.758 -4.661 42.129 1.00 63.12 264 LEU A C 1
ATOM 2132 O O . LEU A 1 264 ? -45.982 -5.360 41.484 1.00 63.12 264 LEU A O 1
ATOM 2136 N N . CYS A 1 265 ? -48.064 -4.912 42.201 1.00 63.69 265 CYS A N 1
ATOM 2137 C CA . CYS A 1 265 ? -48.731 -6.002 41.497 1.00 63.69 265 CYS A CA 1
ATOM 2138 C C . CYS A 1 265 ? -48.786 -5.779 39.977 1.00 63.69 265 CYS A C 1
ATOM 2140 O O . CYS A 1 265 ? -48.641 -6.739 39.221 1.00 63.69 265 CYS A O 1
ATOM 2142 N N . GLU A 1 266 ? -48.983 -4.543 39.516 1.00 71.75 266 GLU A N 1
ATOM 2143 C CA . GLU A 1 266 ? -48.948 -4.205 38.085 1.00 71.75 266 GLU A CA 1
ATOM 2144 C C . GLU A 1 266 ? -47.544 -4.382 37.499 1.00 71.75 266 GLU A C 1
ATOM 2146 O O . GLU A 1 266 ? -47.384 -5.019 36.456 1.00 71.75 266 GLU A O 1
ATOM 2151 N N . GLU A 1 267 ? -46.517 -3.925 38.215 1.00 68.19 267 GLU A N 1
ATOM 2152 C CA . GLU A 1 267 ? -45.128 -4.103 37.793 1.00 68.19 267 GLU A CA 1
ATOM 2153 C C . 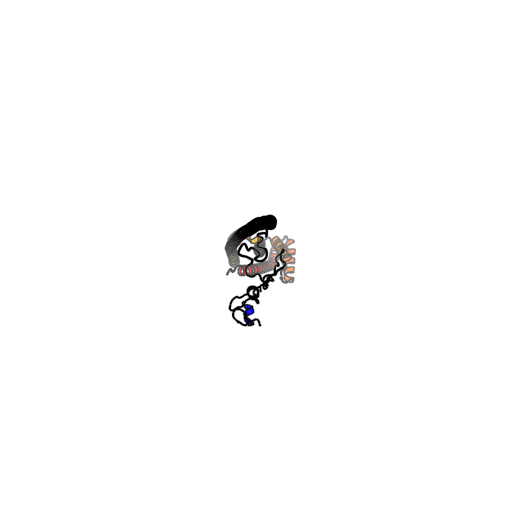GLU A 1 267 ? -44.732 -5.588 37.763 1.00 68.19 267 GLU A C 1
ATOM 2155 O O . GLU A 1 267 ? -44.093 -6.059 36.822 1.00 68.19 267 GLU A O 1
ATOM 2160 N N . TYR A 1 268 ? -45.188 -6.357 38.758 1.00 67.06 268 TYR A N 1
ATOM 2161 C CA . TYR A 1 268 ? -45.016 -7.809 38.815 1.00 67.06 268 TYR A CA 1
ATOM 2162 C C . TYR A 1 268 ? -45.626 -8.505 37.593 1.00 67.06 268 TYR A C 1
ATOM 2164 O O . TYR A 1 268 ? -44.997 -9.381 36.999 1.00 67.06 268 TYR A O 1
ATOM 2172 N N . ARG A 1 269 ? -46.838 -8.100 37.184 1.00 70.12 269 ARG A N 1
ATOM 2173 C CA . ARG A 1 269 ? -47.483 -8.619 35.968 1.00 70.12 269 ARG A CA 1
ATOM 2174 C C . ARG A 1 269 ? -46.671 -8.305 34.721 1.00 70.12 269 ARG A C 1
ATOM 2176 O O . ARG A 1 269 ? -46.516 -9.200 33.894 1.00 70.12 269 ARG A O 1
ATOM 2183 N N . ARG A 1 270 ? -46.158 -7.076 34.590 1.00 78.06 270 ARG A N 1
ATOM 2184 C CA . ARG A 1 270 ? -45.353 -6.673 33.427 1.00 78.06 270 ARG A CA 1
ATOM 2185 C C . ARG A 1 270 ? -44.115 -7.556 33.290 1.00 78.06 270 ARG A C 1
ATOM 2187 O O . ARG A 1 270 ? -43.932 -8.194 32.260 1.00 78.06 270 ARG A O 1
ATOM 2194 N N . ILE A 1 271 ? -43.345 -7.683 34.367 1.00 68.62 271 ILE A N 1
ATOM 2195 C CA . ILE A 1 271 ? -42.102 -8.467 34.402 1.00 68.62 271 ILE A CA 1
ATOM 2196 C C . ILE A 1 271 ? -42.356 -9.941 34.066 1.00 68.62 271 ILE A C 1
ATOM 2198 O O . ILE A 1 271 ? -41.601 -10.553 33.315 1.00 68.62 271 ILE A O 1
ATOM 2202 N N . ILE A 1 272 ? -43.445 -10.511 34.586 1.00 67.19 272 ILE A N 1
ATOM 2203 C CA . ILE A 1 272 ? -43.841 -11.899 34.318 1.00 67.19 272 ILE A CA 1
ATOM 2204 C C . ILE A 1 272 ? -44.339 -12.127 32.883 1.00 67.19 272 ILE A C 1
ATOM 2206 O O . ILE A 1 272 ? -44.279 -13.262 32.398 1.00 67.19 272 ILE A O 1
ATOM 2210 N N . ALA A 1 273 ? -44.885 -11.095 32.241 1.00 69.62 273 ALA A N 1
ATOM 2211 C CA . ALA A 1 273 ? -45.353 -11.150 30.861 1.00 69.62 273 ALA A CA 1
ATOM 2212 C C . ALA A 1 273 ? -44.205 -10.972 29.856 1.00 69.62 273 ALA A C 1
ATOM 2214 O O . ALA A 1 273 ? -44.213 -11.614 28.811 1.00 69.62 273 ALA A O 1
ATOM 2215 N N . GLU A 1 274 ? -43.224 -10.126 30.176 1.00 72.38 274 GLU A N 1
ATOM 2216 C CA . GLU A 1 274 ? -42.083 -9.825 29.302 1.00 72.38 274 GLU A CA 1
ATOM 2217 C C . GLU A 1 274 ? -40.966 -10.867 29.396 1.00 72.38 274 GLU A C 1
ATOM 2219 O O . GLU A 1 274 ? -40.304 -11.152 28.397 1.00 72.38 274 GLU A O 1
ATOM 2224 N N . LYS A 1 275 ? -40.756 -11.461 30.574 1.00 64.06 275 LYS A N 1
ATOM 2225 C CA . LYS A 1 275 ? -39.736 -12.491 30.779 1.00 64.06 275 LYS A CA 1
ATOM 2226 C C . LYS A 1 275 ? -40.391 -13.857 30.945 1.00 64.06 275 LYS A C 1
ATOM 2228 O O . LYS A 1 275 ? -41.265 -14.044 31.793 1.00 64.06 275 LYS A O 1
ATOM 2233 N N . GLU A 1 276 ? -39.938 -14.843 30.172 1.00 58.12 276 GLU A N 1
ATOM 2234 C CA . GLU A 1 276 ? -40.291 -16.255 30.360 1.00 58.12 276 GLU A CA 1
ATOM 2235 C C . GLU A 1 276 ? -39.674 -16.781 31.669 1.00 58.12 276 GLU A C 1
ATOM 2237 O O . GLU A 1 276 ? -38.664 -17.481 31.684 1.00 58.12 276 GLU A O 1
ATOM 2242 N N . PHE A 1 277 ? -40.260 -16.408 32.808 1.00 56.75 277 PHE A N 1
ATOM 2243 C CA . PHE A 1 277 ? -39.855 -16.923 34.110 1.00 56.75 277 PHE A CA 1
ATOM 2244 C C . PHE A 1 277 ? -40.122 -18.429 34.182 1.00 56.75 277 PHE A C 1
ATOM 2246 O O . PHE A 1 277 ? -41.257 -18.871 34.007 1.00 56.75 277 PHE A O 1
ATOM 2253 N N . SER A 1 278 ? -39.098 -19.203 34.543 1.00 48.84 278 SER A N 1
ATOM 2254 C CA . SER A 1 278 ? -39.184 -20.653 34.779 1.00 48.84 278 SER A CA 1
ATOM 2255 C C . SER A 1 278 ? -39.813 -21.031 36.127 1.00 48.84 278 SER A C 1
ATOM 2257 O O . SER A 1 278 ? -39.708 -22.179 36.564 1.00 48.84 278 SER A O 1
ATOM 2259 N N . ALA A 1 279 ? -40.442 -20.073 36.813 1.00 55.25 279 ALA A N 1
ATOM 2260 C CA . ALA A 1 279 ? -41.132 -20.339 38.065 1.00 55.25 279 ALA A CA 1
ATOM 2261 C C . ALA A 1 279 ? -42.228 -21.389 37.845 1.00 55.25 279 ALA A C 1
ATOM 2263 O O . ALA A 1 279 ? -42.909 -21.375 36.818 1.00 55.25 279 ALA A O 1
ATOM 2264 N N . ASP A 1 280 ? -42.409 -22.272 38.832 1.00 61.94 280 ASP A N 1
ATOM 2265 C CA . ASP A 1 280 ? -43.495 -23.250 38.853 1.00 61.94 280 ASP A CA 1
ATOM 2266 C C . ASP A 1 280 ? -44.818 -22.534 38.499 1.00 61.94 280 ASP A C 1
ATOM 2268 O O . ASP A 1 280 ? -45.207 -21.603 39.229 1.00 61.94 280 ASP A O 1
ATOM 2272 N N . PRO A 1 281 ? -45.488 -22.906 37.386 1.00 60.22 281 PRO A N 1
ATOM 2273 C CA . PRO A 1 281 ? -46.675 -22.213 36.877 1.00 60.22 281 PRO A CA 1
ATOM 2274 C C . PRO A 1 281 ? -47.779 -22.111 37.935 1.00 60.22 281 PRO A C 1
ATOM 2276 O O . PRO A 1 281 ? -48.526 -21.134 37.979 1.00 60.22 281 PRO A O 1
ATOM 2279 N N . THR A 1 282 ? -47.805 -23.061 38.869 1.00 63.69 282 THR A N 1
ATOM 2280 C CA . THR A 1 282 ? -48.741 -23.098 39.991 1.00 63.69 282 THR A CA 1
ATOM 2281 C C . THR A 1 282 ? -48.544 -21.933 40.970 1.00 63.69 282 THR A C 1
ATOM 2283 O O . THR A 1 282 ? -49.520 -21.406 41.509 1.00 63.69 282 THR A O 1
ATOM 2286 N N . SER A 1 283 ? -47.301 -21.484 41.182 1.00 65.69 283 SER A N 1
ATOM 2287 C CA . SER A 1 283 ? -46.995 -20.334 42.047 1.00 65.69 283 SER A CA 1
ATOM 2288 C C . SER A 1 283 ? -47.258 -19.000 41.340 1.00 65.69 283 SER A C 1
ATOM 2290 O O . SER A 1 283 ? -47.810 -18.079 41.944 1.00 65.69 283 SER A O 1
ATOM 2292 N N . LYS A 1 284 ? -46.973 -18.932 40.031 1.00 67.50 284 LYS A N 1
ATOM 2293 C CA . LYS A 1 284 ? -47.245 -17.773 39.167 1.00 67.50 284 LYS A CA 1
ATOM 2294 C C . LYS A 1 284 ? -48.742 -17.448 39.123 1.00 67.50 284 LYS A C 1
ATOM 2296 O O . LYS A 1 284 ? -49.130 -16.316 39.417 1.00 67.50 284 LYS A O 1
ATOM 2301 N N . ASP A 1 285 ? -49.590 -18.446 38.880 1.00 73.31 285 ASP A N 1
ATOM 2302 C CA . ASP A 1 285 ? -51.048 -18.262 38.837 1.00 73.31 285 ASP A CA 1
ATOM 2303 C C . ASP A 1 285 ? -51.659 -17.945 40.211 1.00 73.31 285 ASP A C 1
ATOM 2305 O O . ASP A 1 285 ? -52.689 -17.272 40.307 1.00 73.31 285 ASP A O 1
ATOM 2309 N N . ALA A 1 286 ? -51.061 -18.434 41.301 1.00 72.94 286 ALA A N 1
ATOM 2310 C CA . ALA A 1 286 ? -51.499 -18.105 42.658 1.00 72.94 286 ALA A CA 1
ATOM 2311 C C . ALA A 1 286 ? -51.183 -16.643 43.028 1.00 72.94 286 ALA A C 1
ATOM 2313 O O . ALA A 1 286 ? -52.029 -15.955 43.609 1.00 72.94 286 ALA A O 1
ATOM 2314 N N . CYS A 1 287 ? -50.003 -16.142 42.650 1.00 67.31 287 CYS A N 1
ATOM 2315 C CA . CYS A 1 287 ? -49.628 -14.744 42.864 1.00 67.31 287 CYS A CA 1
ATOM 2316 C C . CYS A 1 287 ? -50.459 -13.784 42.000 1.00 67.31 287 CYS A C 1
ATOM 2318 O O . CYS A 1 287 ? -50.937 -12.770 42.512 1.00 67.31 287 CYS A O 1
ATOM 2320 N N . LEU A 1 288 ? -50.705 -14.118 40.725 1.00 72.31 288 LEU A N 1
ATOM 2321 C CA . LEU A 1 288 ? -51.526 -13.297 39.823 1.00 72.31 288 LEU A CA 1
ATOM 2322 C C . LEU A 1 288 ? -52.965 -13.140 40.335 1.00 72.31 288 LEU A C 1
ATOM 2324 O O . LEU A 1 288 ? -53.449 -12.011 40.453 1.00 72.31 288 LEU A O 1
ATOM 2328 N N . ARG A 1 289 ? -53.601 -14.245 40.750 1.00 76.50 289 ARG A N 1
ATOM 2329 C CA . ARG A 1 289 ? -54.951 -14.229 41.343 1.00 76.50 289 ARG A CA 1
ATOM 2330 C C . ARG A 1 289 ? -55.007 -13.454 42.660 1.00 76.50 289 ARG A C 1
ATOM 2332 O O . ARG A 1 289 ? -55.964 -12.725 42.918 1.00 76.50 289 ARG A O 1
ATOM 2339 N N . SER A 1 290 ? -53.960 -13.555 43.480 1.00 70.75 290 SER A N 1
ATOM 2340 C CA . SER A 1 290 ? -53.861 -12.783 44.726 1.00 70.75 290 SER A CA 1
ATOM 2341 C C . SER A 1 290 ? -53.766 -11.276 44.453 1.00 70.75 290 SER A C 1
ATOM 2343 O O . SER A 1 290 ? -54.411 -10.489 45.144 1.00 70.75 290 SER A O 1
ATOM 2345 N N . CYS A 1 291 ? -53.039 -10.868 43.410 1.00 67.31 291 CYS A N 1
ATOM 2346 C CA . CYS A 1 291 ? -52.956 -9.471 42.981 1.00 67.31 291 CYS A CA 1
ATOM 2347 C C . CYS A 1 291 ? -54.276 -8.931 42.398 1.00 67.31 291 CYS A C 1
ATOM 2349 O O . CYS A 1 291 ? -54.630 -7.790 42.676 1.00 67.31 291 CYS A O 1
ATOM 2351 N N . GLU A 1 292 ? -55.033 -9.731 41.637 1.00 73.62 292 GLU A N 1
ATOM 2352 C CA . GLU A 1 292 ? -56.377 -9.350 41.153 1.00 73.62 292 GLU A CA 1
ATOM 2353 C C . GLU A 1 292 ? -57.360 -9.110 42.305 1.00 73.62 292 GLU A C 1
ATOM 2355 O O . GLU A 1 292 ? -58.062 -8.103 42.331 1.00 73.62 292 GLU A O 1
ATOM 2360 N N . SER A 1 293 ? -57.341 -9.966 43.329 1.00 69.12 293 SER A N 1
ATOM 2361 C CA . SER A 1 293 ? -58.195 -9.781 44.511 1.00 69.12 293 SER A CA 1
ATOM 2362 C C . SER A 1 293 ? -57.825 -8.549 45.360 1.00 69.12 293 SER A C 1
ATOM 2364 O O . SER A 1 293 ? -58.645 -8.038 46.131 1.00 69.12 293 SER A O 1
ATOM 2366 N N . PHE A 1 294 ? -56.596 -8.039 45.211 1.00 64.56 294 PHE A N 1
ATOM 2367 C CA . PHE A 1 294 ? -56.116 -6.860 45.930 1.00 64.56 294 PHE A CA 1
ATOM 2368 C C . PHE A 1 294 ? -56.721 -5.560 45.391 1.00 64.56 294 PHE A C 1
ATOM 2370 O O . PHE A 1 294 ? -57.065 -4.681 46.182 1.00 64.56 294 PHE A O 1
ATOM 2377 N N . SER A 1 295 ? -56.890 -5.434 44.068 1.00 62.66 295 SER A N 1
ATOM 2378 C CA . SER A 1 295 ? -57.376 -4.196 43.439 1.00 62.66 295 SER A CA 1
ATOM 2379 C C . SER A 1 295 ? -58.825 -3.854 43.785 1.00 62.66 295 SER A C 1
ATOM 2381 O O . SER A 1 295 ? -59.217 -2.692 43.731 1.00 62.66 295 SER A O 1
ATOM 2383 N N . GLU A 1 296 ? -59.615 -4.847 44.187 1.00 66.50 296 GLU A N 1
ATOM 2384 C CA . GLU A 1 296 ? -61.050 -4.687 44.434 1.00 66.50 296 GLU A CA 1
ATOM 2385 C C . GLU A 1 296 ? -61.388 -4.317 45.889 1.00 66.50 296 GLU A C 1
ATOM 2387 O O . GLU A 1 296 ? -62.520 -3.939 46.196 1.00 66.50 296 GLU A O 1
ATOM 2392 N N . THR A 1 297 ? -60.429 -4.401 46.822 1.00 61.88 297 THR A N 1
ATOM 2393 C CA . THR A 1 297 ? -60.720 -4.263 48.258 1.00 61.88 297 THR A CA 1
ATOM 2394 C C . THR A 1 297 ? -60.327 -2.898 48.837 1.00 61.88 297 THR A C 1
ATOM 2396 O O . THR A 1 297 ? -59.175 -2.609 49.157 1.00 61.88 297 THR A O 1
ATOM 2399 N N . GLY A 1 298 ? -61.333 -2.047 49.078 1.00 71.44 298 GLY A N 1
ATOM 2400 C CA . GLY A 1 298 ? -61.159 -0.749 49.747 1.00 71.44 298 GLY A CA 1
ATOM 2401 C C . GLY A 1 298 ? -60.770 -0.833 51.235 1.00 71.44 298 GLY A C 1
ATOM 2402 O O . GLY A 1 298 ? -60.208 0.120 51.779 1.00 71.44 298 GLY A O 1
ATOM 2403 N N . ASP A 1 299 ? -61.000 -1.974 51.887 1.00 81.38 299 ASP A N 1
ATOM 2404 C CA . ASP A 1 299 ? -60.818 -2.179 53.330 1.00 81.38 299 ASP A CA 1
ATOM 2405 C C . ASP A 1 299 ? -59.337 -2.359 53.738 1.00 81.38 299 ASP A C 1
ATOM 2407 O O . ASP A 1 299 ? -58.628 -3.248 53.258 1.00 81.38 299 ASP A O 1
ATOM 2411 N N . LYS A 1 300 ? -58.865 -1.524 54.676 1.00 72.75 300 LYS A N 1
ATOM 2412 C CA . LYS A 1 300 ? -57.496 -1.564 55.221 1.00 72.75 300 LYS A CA 1
ATOM 2413 C C . LYS A 1 300 ? -57.163 -2.877 55.937 1.00 72.75 300 LYS A C 1
ATOM 2415 O O . LYS A 1 300 ? -56.000 -3.281 55.911 1.00 72.75 300 LYS A O 1
ATOM 2420 N N . ALA A 1 301 ? -58.129 -3.524 56.593 1.00 75.00 301 ALA A N 1
ATOM 2421 C CA . ALA A 1 301 ? -57.891 -4.784 57.299 1.00 75.00 301 ALA A CA 1
ATOM 2422 C C . ALA A 1 301 ? -57.631 -5.921 56.301 1.00 75.00 301 ALA A C 1
ATOM 2424 O O . ALA A 1 301 ? -56.610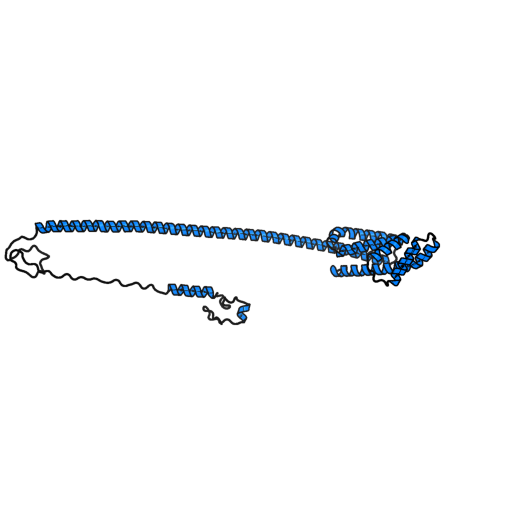 -6.605 56.402 1.00 75.00 301 ALA A O 1
ATOM 2425 N N . LYS A 1 302 ? -58.470 -6.023 55.260 1.00 75.06 302 LYS A N 1
ATOM 2426 C CA . LYS A 1 302 ? -58.265 -6.958 54.143 1.00 75.06 302 LYS A CA 1
ATOM 2427 C C . LYS A 1 302 ? -56.942 -6.726 53.417 1.00 75.06 302 LYS A C 1
ATOM 2429 O O . LYS A 1 302 ? -56.252 -7.695 53.127 1.00 75.06 302 LYS A O 1
ATOM 2434 N N . ARG A 1 303 ? -56.524 -5.470 53.208 1.00 70.88 303 ARG A N 1
ATOM 2435 C CA . ARG A 1 303 ? -55.206 -5.170 52.612 1.00 70.88 303 ARG A CA 1
ATOM 2436 C C . ARG A 1 303 ? -54.034 -5.713 53.432 1.00 70.88 303 ARG A C 1
ATOM 2438 O O . ARG A 1 303 ? -53.061 -6.180 52.849 1.00 70.88 303 ARG A O 1
ATOM 2445 N N . ARG A 1 304 ? -54.108 -5.694 54.770 1.00 73.50 304 ARG A N 1
ATOM 2446 C CA . ARG A 1 304 ? -53.065 -6.295 55.629 1.00 73.50 304 ARG A CA 1
ATOM 2447 C C . ARG A 1 304 ? -53.048 -7.819 55.542 1.00 73.50 304 ARG A C 1
ATOM 2449 O O . ARG A 1 304 ? -51.967 -8.398 55.555 1.00 73.50 304 ARG A O 1
ATOM 2456 N N . GLU A 1 305 ? -54.218 -8.449 55.473 1.00 74.69 305 GLU A N 1
ATOM 2457 C CA . GLU A 1 305 ? -54.361 -9.898 55.278 1.00 74.69 305 GLU A CA 1
ATOM 2458 C C . GLU A 1 305 ? -53.751 -10.317 53.935 1.00 74.69 305 GLU A C 1
ATOM 2460 O O . GLU A 1 305 ? -52.852 -11.150 53.885 1.00 74.69 305 GLU A O 1
ATOM 2465 N N . LEU A 1 306 ? -54.157 -9.639 52.861 1.00 69.62 306 LEU A N 1
ATOM 2466 C CA . LEU A 1 306 ? -53.664 -9.866 51.510 1.00 69.62 306 LEU A CA 1
ATOM 2467 C C . LEU A 1 306 ? -52.160 -9.603 51.378 1.00 69.62 306 LEU A C 1
ATOM 2469 O O . LEU A 1 306 ? -51.472 -10.342 50.681 1.00 69.62 306 LEU A O 1
ATOM 2473 N N . TYR A 1 307 ? -51.618 -8.602 52.077 1.00 72.12 307 TYR A N 1
ATOM 2474 C CA . TYR A 1 307 ? -50.175 -8.360 52.084 1.00 72.12 307 TYR A CA 1
ATOM 2475 C C . TYR A 1 307 ? -49.395 -9.556 52.645 1.00 72.12 307 TYR A C 1
ATOM 2477 O O . TYR A 1 307 ? -48.316 -9.858 52.147 1.00 72.12 307 TYR A O 1
ATOM 2485 N N . LYS A 1 308 ? -49.932 -10.285 53.636 1.00 77.06 308 LYS A N 1
ATOM 2486 C CA . LYS A 1 308 ? -49.292 -11.520 54.127 1.00 77.06 308 LYS A CA 1
ATOM 2487 C C . LYS A 1 308 ? -49.253 -12.604 53.050 1.00 77.06 308 LYS A C 1
ATOM 2489 O O . LYS A 1 308 ? -48.283 -13.351 53.007 1.00 77.06 308 LYS A O 1
ATOM 2494 N N . THR A 1 309 ? -50.266 -12.663 52.187 1.00 74.25 309 THR A N 1
ATOM 2495 C CA . THR A 1 309 ? -50.354 -13.618 51.072 1.00 74.25 309 THR A CA 1
ATOM 2496 C C . THR A 1 309 ? -49.452 -13.227 49.899 1.00 74.25 309 THR A C 1
ATOM 2498 O O . THR A 1 309 ? -48.839 -14.091 49.283 1.00 74.25 309 THR A O 1
ATOM 2501 N N . VAL A 1 310 ? -49.328 -11.929 49.607 1.00 69.06 310 VAL A N 1
ATOM 2502 C CA . VAL A 1 310 ? -48.517 -11.401 48.493 1.00 69.06 310 VAL A CA 1
ATOM 2503 C C . VAL A 1 310 ? -47.033 -11.284 48.864 1.00 69.06 310 VAL A C 1
ATOM 2505 O O . VAL A 1 310 ? -46.166 -11.407 48.002 1.00 69.06 310 VAL A O 1
ATOM 2508 N N . LYS A 1 311 ? -46.702 -11.093 50.146 1.00 76.12 311 LYS A N 1
ATOM 2509 C CA . LYS A 1 311 ? -45.318 -10.940 50.619 1.00 76.12 311 LYS A CA 1
ATOM 2510 C C . LYS A 1 311 ? -44.378 -12.077 50.159 1.00 76.12 311 LYS A C 1
ATOM 2512 O O . LYS A 1 311 ? -43.327 -11.735 49.621 1.00 76.12 311 LYS A O 1
ATOM 2517 N N . PRO A 1 312 ? -44.728 -13.373 50.279 1.00 75.75 312 PRO A N 1
ATOM 2518 C CA . PRO A 1 312 ? -43.898 -14.466 49.769 1.00 75.75 312 PRO A CA 1
ATOM 2519 C C . PRO A 1 312 ? -43.647 -14.387 48.255 1.00 75.75 312 PRO A C 1
ATOM 2521 O O . PRO A 1 312 ? -42.530 -14.625 47.811 1.00 75.75 312 PRO A O 1
ATOM 2524 N N . CYS A 1 313 ? -44.651 -13.987 47.462 1.00 70.12 313 CYS A N 1
ATOM 2525 C CA . CYS A 1 313 ? -44.515 -13.804 46.010 1.00 70.12 313 CYS A CA 1
ATOM 2526 C C . CYS A 1 313 ? -43.494 -12.716 45.659 1.00 70.12 313 CYS A C 1
ATOM 2528 O O . CYS A 1 313 ? -42.688 -12.869 44.741 1.00 70.12 313 CYS A O 1
ATOM 2530 N N . VAL A 1 314 ? -43.535 -11.605 46.399 1.00 68.31 314 VAL A N 1
ATOM 2531 C CA . VAL A 1 314 ? -42.607 -10.481 46.230 1.00 68.31 314 VAL A CA 1
ATOM 2532 C C . VAL A 1 314 ? -41.197 -10.877 46.661 1.00 68.31 314 VAL A C 1
ATOM 2534 O O . VAL A 1 314 ? -40.233 -10.492 46.006 1.00 68.31 314 VAL A O 1
ATOM 2537 N N . GLU A 1 315 ? -41.061 -11.635 47.750 1.00 74.19 315 GLU A N 1
ATOM 2538 C CA . GLU A 1 315 ? -39.769 -12.152 48.216 1.00 74.19 315 GLU A CA 1
ATOM 2539 C C . GLU A 1 315 ? -39.150 -13.132 47.208 1.00 74.19 315 GLU A C 1
ATOM 2541 O O . GLU A 1 315 ? -37.957 -13.023 46.924 1.00 74.19 315 GLU A O 1
ATOM 2546 N N . GLU A 1 316 ? -39.947 -14.013 46.596 1.00 75.19 316 GLU A N 1
ATOM 2547 C CA . GLU A 1 316 ? -39.456 -14.948 45.577 1.00 75.19 316 GLU A CA 1
ATOM 2548 C C . GLU A 1 316 ? -39.064 -14.239 44.275 1.00 75.19 316 GLU A C 1
ATOM 2550 O O . GLU A 1 316 ? -37.986 -14.494 43.748 1.00 75.19 316 GLU A O 1
ATOM 2555 N N . LEU A 1 317 ? -39.864 -13.293 43.771 1.00 67.25 317 LEU A N 1
ATOM 2556 C CA . LEU A 1 317 ? -39.475 -12.526 42.578 1.00 67.25 317 LEU A CA 1
ATOM 2557 C C . LEU A 1 317 ? -38.213 -11.707 42.831 1.00 67.25 317 LEU A C 1
ATOM 2559 O O . LEU A 1 317 ? -37.324 -11.666 41.984 1.00 67.25 317 LEU A O 1
ATOM 2563 N N . GLN A 1 318 ? -38.103 -11.104 44.015 1.00 68.62 318 GLN A N 1
ATOM 2564 C CA . GLN A 1 318 ? -36.880 -10.431 44.417 1.00 68.62 318 GLN A CA 1
ATOM 2565 C C . GLN A 1 318 ? -35.703 -11.420 44.352 1.00 68.62 318 GLN A C 1
ATOM 2567 O O . GLN A 1 318 ? -34.702 -11.109 43.713 1.00 68.62 318 GLN A O 1
ATOM 2572 N N . ARG A 1 319 ? -35.837 -12.633 44.906 1.00 75.38 319 ARG A N 1
ATOM 2573 C CA . ARG A 1 319 ? -34.808 -13.686 44.829 1.00 75.38 319 ARG A CA 1
ATOM 2574 C C . ARG A 1 319 ? -34.413 -14.030 43.388 1.00 75.38 319 ARG A C 1
ATOM 2576 O O . ARG A 1 319 ? -33.218 -14.095 43.101 1.00 75.38 319 ARG A O 1
ATOM 2583 N N . VAL A 1 320 ? -35.381 -14.227 42.491 1.00 69.25 320 VAL A N 1
ATOM 2584 C CA . VAL A 1 320 ? -35.095 -14.579 41.090 1.00 69.25 320 VAL A CA 1
ATOM 2585 C C . VAL A 1 320 ? -34.400 -13.431 40.364 1.00 69.25 320 VAL A C 1
ATOM 2587 O O . VAL A 1 320 ? -33.369 -13.659 39.734 1.00 69.25 320 VAL A O 1
ATOM 2590 N N . LEU A 1 321 ? -34.885 -12.197 40.514 1.00 66.81 321 LEU A N 1
ATOM 2591 C CA . LEU A 1 321 ? -34.234 -11.024 39.931 1.00 66.81 321 LEU A CA 1
ATOM 2592 C C . LEU A 1 321 ? -32.784 -10.912 40.418 1.00 66.81 321 LEU A C 1
ATOM 2594 O O . LEU A 1 321 ? -31.873 -10.809 39.604 1.00 66.81 321 LEU A O 1
ATOM 2598 N N . TRP A 1 322 ? -32.527 -11.043 41.720 1.00 68.50 322 TRP A N 1
ATOM 2599 C CA . TRP A 1 322 ? -31.152 -11.030 42.234 1.00 68.50 322 TRP A CA 1
ATOM 2600 C C . TRP A 1 322 ? -30.287 -12.156 41.663 1.00 68.50 322 TRP A C 1
ATOM 2602 O O . TRP A 1 322 ? -29.103 -11.938 41.411 1.00 68.50 322 TRP A O 1
ATOM 2612 N N . SER A 1 323 ? -30.857 -13.336 41.406 1.00 71.81 323 SER A N 1
ATOM 2613 C CA . SER A 1 323 ? -30.119 -14.425 40.762 1.00 71.81 323 SER A CA 1
ATOM 2614 C C . SER A 1 323 ? -29.734 -14.101 39.311 1.00 71.81 323 SER A C 1
ATOM 2616 O O . SER A 1 323 ? -28.586 -14.328 38.932 1.00 71.81 323 SER A O 1
ATOM 2618 N N . GLU A 1 324 ? -30.625 -13.489 38.521 1.00 70.19 324 GLU A N 1
ATOM 2619 C CA . GLU A 1 324 ? -30.313 -13.027 37.158 1.00 70.19 324 GLU A CA 1
ATOM 2620 C C . GLU A 1 324 ? -29.277 -11.896 37.160 1.00 70.19 324 GLU A C 1
ATOM 2622 O O . GLU A 1 324 ? -28.356 -11.889 36.335 1.00 70.19 324 GLU A O 1
ATOM 2627 N N . ALA A 1 325 ? -29.392 -10.970 38.117 1.00 67.19 325 ALA A N 1
ATOM 2628 C CA . ALA A 1 325 ? -28.429 -9.895 38.331 1.00 67.19 325 ALA A CA 1
ATOM 2629 C C . ALA A 1 325 ? -27.035 -10.465 38.611 1.00 67.19 325 ALA A C 1
ATOM 2631 O O . ALA A 1 325 ? -26.058 -10.069 37.977 1.00 67.19 325 ALA A O 1
ATOM 2632 N N . ALA A 1 326 ? -26.952 -11.439 39.522 1.00 71.00 326 ALA A N 1
ATOM 2633 C CA . ALA A 1 326 ? -25.709 -12.098 39.898 1.00 71.00 326 ALA A CA 1
ATOM 2634 C C . ALA A 1 326 ? -25.093 -12.878 38.724 1.00 71.00 326 ALA A C 1
ATOM 2636 O O . ALA A 1 326 ? -23.881 -12.820 38.520 1.00 71.00 326 ALA A O 1
ATOM 2637 N N . ILE A 1 327 ? -25.908 -13.565 37.914 1.00 72.44 327 ILE A N 1
ATOM 2638 C CA . ILE A 1 327 ? -25.445 -14.244 36.692 1.00 72.44 327 ILE A CA 1
ATOM 2639 C C . ILE A 1 327 ? -24.881 -13.225 35.693 1.00 72.44 327 ILE A C 1
ATOM 2641 O O . ILE A 1 327 ? -23.790 -13.425 35.157 1.00 72.44 327 ILE A O 1
ATOM 2645 N N . SER A 1 328 ? -25.588 -12.114 35.482 1.00 71.06 328 SER A N 1
ATOM 2646 C CA . SER A 1 328 ? -25.174 -11.046 34.565 1.00 71.06 328 SER A CA 1
ATOM 2647 C C . SER A 1 328 ? -23.890 -10.357 35.032 1.00 71.06 328 SER A C 1
ATOM 2649 O O . SER A 1 328 ? -22.983 -10.131 34.230 1.00 71.06 328 SER A O 1
ATOM 2651 N N . MET A 1 329 ? -23.762 -10.094 36.337 1.00 66.56 329 MET A N 1
ATOM 2652 C CA . MET A 1 329 ? -22.536 -9.571 36.943 1.00 66.56 329 MET A CA 1
ATOM 2653 C C . MET A 1 329 ? -21.365 -10.539 36.782 1.00 66.56 329 MET A C 1
ATOM 2655 O O . MET A 1 329 ? -20.284 -10.116 36.387 1.00 66.56 329 MET A O 1
ATOM 2659 N N . LYS A 1 330 ? -21.572 -11.840 36.999 1.00 73.25 330 LYS A N 1
ATOM 2660 C CA . LYS A 1 330 ? -20.515 -12.845 36.833 1.00 73.25 330 LYS A CA 1
ATOM 2661 C C . LYS A 1 330 ? -20.056 -12.975 35.377 1.00 73.25 330 LYS A C 1
ATOM 2663 O O . LYS A 1 330 ? -18.864 -13.112 35.107 1.00 73.25 330 LYS A O 1
ATOM 2668 N N . ALA A 1 331 ? -20.983 -12.897 34.422 1.00 70.56 331 ALA A N 1
ATOM 2669 C CA . ALA A 1 331 ? -20.650 -12.854 32.997 1.00 70.56 331 ALA A CA 1
ATOM 2670 C C . ALA A 1 331 ? -19.859 -11.582 32.634 1.00 70.56 331 ALA A C 1
ATOM 2672 O O . ALA A 1 331 ? -18.932 -11.628 31.821 1.00 70.56 331 ALA A O 1
ATOM 2673 N N . PHE A 1 332 ? -20.196 -10.452 33.258 1.00 69.06 332 PHE A N 1
ATOM 2674 C CA . PHE A 1 332 ? -19.461 -9.199 33.122 1.00 69.06 332 PHE A CA 1
ATOM 2675 C C . PHE A 1 332 ? -18.035 -9.301 33.702 1.00 69.06 332 PHE A C 1
ATOM 2677 O O . PHE A 1 332 ? -17.077 -8.963 33.004 1.00 69.06 332 PHE A O 1
ATOM 2684 N N . GLU A 1 333 ? -17.870 -9.837 34.916 1.00 73.88 333 GLU A N 1
ATOM 2685 C CA . GLU A 1 333 ? -16.565 -10.090 35.551 1.00 73.88 333 GLU A CA 1
ATOM 2686 C C . GLU A 1 333 ? -15.662 -10.956 34.663 1.00 73.88 333 GLU A C 1
ATOM 2688 O O . GLU A 1 333 ? -14.518 -10.586 34.394 1.00 73.88 333 GLU A O 1
ATOM 2693 N N . GLN A 1 334 ? -16.196 -12.060 34.123 1.00 75.81 334 GLN A N 1
ATOM 2694 C CA . GLN A 1 334 ? -15.461 -12.957 33.223 1.00 75.81 334 GLN A CA 1
ATOM 2695 C C . GLN A 1 334 ? -15.007 -12.266 31.933 1.00 75.81 334 GLN A C 1
ATOM 2697 O O . GLN A 1 334 ? -13.887 -12.496 31.476 1.00 75.81 334 GLN A O 1
ATOM 2702 N N . ARG A 1 335 ? -15.854 -11.416 31.338 1.00 73.44 335 ARG A N 1
ATOM 2703 C CA . ARG A 1 335 ? -15.536 -10.718 30.083 1.00 73.44 335 ARG A CA 1
ATOM 2704 C C . ARG A 1 335 ? -14.434 -9.674 30.254 1.00 73.44 335 ARG A C 1
ATOM 2706 O O . ARG A 1 335 ? -13.637 -9.484 29.338 1.00 73.44 335 ARG A O 1
ATOM 2713 N N . TRP A 1 336 ? -14.405 -8.990 31.394 1.00 72.81 336 TRP A N 1
ATOM 2714 C CA . TRP A 1 336 ? -13.494 -7.866 31.634 1.00 72.81 336 TRP A CA 1
ATOM 2715 C C . TRP A 1 336 ? -12.309 -8.206 32.548 1.00 72.81 336 TRP A C 1
ATOM 2717 O O . TRP A 1 336 ? -11.416 -7.374 32.735 1.00 72.81 336 TRP A O 1
ATOM 2727 N N . GLY A 1 337 ? -12.260 -9.438 33.063 1.00 73.69 337 GLY A N 1
ATOM 2728 C CA . GLY A 1 337 ? -11.192 -9.923 33.933 1.00 73.69 337 GLY A CA 1
ATOM 2729 C C . GLY A 1 337 ? -11.184 -9.229 35.293 1.00 73.69 337 GLY A C 1
ATOM 2730 O O . GLY A 1 337 ? -10.108 -8.947 35.822 1.00 73.69 337 GLY A O 1
ATOM 2731 N N . PHE A 1 338 ? -12.364 -8.897 35.822 1.00 70.00 338 PHE A N 1
ATOM 2732 C CA . PHE A 1 338 ? -12.480 -8.379 37.181 1.00 70.00 338 PHE A CA 1
ATOM 2733 C C . PHE A 1 338 ? -12.463 -9.541 38.191 1.00 70.00 338 PHE A C 1
ATOM 2735 O O . PHE A 1 338 ? -13.053 -10.583 37.901 1.00 70.00 338 PHE A O 1
ATOM 2742 N N . PRO A 1 339 ? -11.734 -9.395 39.314 1.00 58.66 339 PRO A N 1
ATOM 2743 C CA . PRO A 1 339 ? -11.586 -10.434 40.331 1.00 58.66 339 PRO A CA 1
ATOM 2744 C C . PRO A 1 339 ? -12.807 -10.610 41.237 1.00 58.66 339 PRO A C 1
ATOM 2746 O O . PRO A 1 339 ? -13.526 -9.611 41.479 1.00 58.66 339 PRO A O 1
#

Sequence (339 aa):
MRQCPKCGYVRGPKDDEFCGPDECPKCGTIYIKYQAYLAQKKEEEEPETEPPEDVHEAAESISQKTCSKCGESFDSHLFGLLPWNCPTCNGRYWDQQIRQKQNVFLYATLAILLVVVIGIGTLSVLSSHKRREAAQREQTEKLKIQREREADRIRAEEERAARLGTQKEQEAERIRALQEQEEMNKLIKTESLAAYNALKKIDAMMLSGSTYRNYSKVVEDARHELDKLRPYLDQSKNLGLIFDFYQEAKHLWQTKMSGDVLSLCEEYRRIIAEKEFSADPTSKDACLRSCESFSETGDKAKRRELYKTVKPCVEELQRVLWSEAAISMKAFEQRWGFP

pLDDT: mean 75.7, std 15.59, range [39.5, 97.88]

Secondary structure (DSSP, 8-state):
-PBPTTT-PBPPGGGGGTS-TTB-TTT--BHHHHHHHHHHHHHHTS---PPPPPP---PPP----B-TTT--B---SSTTSS-PPPTTT----S-HHHHHHHHHHHHHHHHHHHHHHHHHHHHHHHHHHHHHHHHHHHHHHHHHHHHHHHHHHHHHHHHHHHHHHHHHHHHHHHHHHHHHHHHHHHHHHHHHHHHHHHHHHHHHHHHTT--HHHHHHHHHHHHHHHHHHHHHHTT-HHHHHHHHHHHHHHHHHHHHHTT-HHHHHHHHHHHHHHS---S-HHHHHHHHHHHHHHHT---HHHHHHHHHHHHHHHHHHHHHHHHHHHHHHHHHHHHHT--

Foldseek 3Di:
DDADPPPRDDDDPVQVVPDPPQADPVPRDRNVVVVVVVVVVVVVPDDDDDDDDDDDDDDDDDDFDADPPPRDTDDPPPVPDDQDQDPVPSDSDDDPPPVVVVVVVVVVVVVVVVVVVVVVVVVVVVVVVVVVVVVVVVVVVVVVVVVVVVVVVVVVVVVVVVVVVVVVVVVVVVVVVVVVVVVVLVVLLVLVVVLLVLVVVLVVCVVVVHDPVVNVVSLVVSVVSLVVCVVVCVVPVLSVVLVVLSVLLVLLVVCVVVVVLLSNLVSVVVCVVVDVDPPDVVLVVQLNVLSVVLVPDPDPVVNVVSCVVNVVVSVVVNVVSVVVSVVSSVVVCVVSVPD

Radius of gyration: 62.18 Å; chains: 1; bounding box: 129×46×158 Å